Protein AF-A0A6V7PLI8-F1 (afdb_monomer_lite)

Secondary structure (DSSP, 8-state):
--EEEEEEE-SS-TTSEEEEEEETT--EEEESSHHHHHHHHHHHHHHHHHHS-------------HHHHTTTT-HHHHHHHHHSTTGGG-HHHHHHT-PPPTTEEEEE--TT-TTS-TTT-----BTTB-EEE-TTT--EEEHHHHT--S---S-----TTTSTT-----TT-TTEEEEEP-

Structure (mmCIF, N/CA/C/O backbone):
data_AF-A0A6V7PLI8-F1
#
_entry.id   AF-A0A6V7PLI8-F1
#
loop_
_atom_site.group_PDB
_atom_site.id
_atom_site.type_symbol
_atom_site.label_atom_id
_atom_site.label_alt_id
_atom_site.label_comp_id
_atom_site.label_asym_id
_atom_site.label_entity_id
_atom_site.label_seq_id
_atom_site.pdbx_PDB_ins_code
_atom_site.Cartn_x
_atom_site.Cartn_y
_atom_site.Cartn_z
_atom_site.occupancy
_atom_site.B_iso_or_equiv
_atom_site.auth_seq_id
_atom_site.auth_comp_id
_atom_site.auth_asym_id
_atom_site.auth_atom_id
_atom_site.pdbx_PDB_model_num
ATOM 1 N N . MET A 1 1 ? 0.639 1.686 27.005 1.00 71.25 1 MET A N 1
ATOM 2 C CA . MET A 1 1 ? -0.624 1.633 26.244 1.00 71.25 1 MET A CA 1
ATOM 3 C C . MET A 1 1 ? -0.402 0.813 24.993 1.00 71.25 1 MET A C 1
ATOM 5 O O . MET A 1 1 ? 0.284 1.270 24.081 1.00 71.25 1 MET A O 1
ATOM 9 N N . SER A 1 2 ? -0.932 -0.406 24.980 1.00 86.06 2 SER A N 1
ATOM 10 C CA . SER A 1 2 ? -0.985 -1.239 23.779 1.00 86.06 2 SER A CA 1
ATOM 11 C C . SER A 1 2 ? -2.376 -1.157 23.141 1.00 86.06 2 SER A C 1
ATOM 13 O O . SER A 1 2 ? -3.373 -0.952 23.831 1.00 86.06 2 SER A O 1
ATOM 15 N N . TYR A 1 3 ? -2.440 -1.274 21.814 1.00 91.94 3 TYR A N 1
ATOM 16 C CA . TYR A 1 3 ? -3.696 -1.290 21.064 1.00 91.94 3 TYR A CA 1
ATOM 17 C C . TYR A 1 3 ? -3.706 -2.504 20.147 1.00 91.94 3 TYR A C 1
ATOM 19 O O . TYR A 1 3 ? -2.788 -2.685 19.345 1.00 91.94 3 TYR A O 1
ATOM 27 N N . LYS A 1 4 ? -4.759 -3.315 20.231 1.00 95.19 4 LYS A N 1
ATOM 28 C CA . LYS A 1 4 ? -4.995 -4.404 19.282 1.00 95.19 4 LYS A CA 1
ATOM 29 C C . LYS A 1 4 ? -5.865 -3.878 18.146 1.00 95.19 4 LYS A C 1
ATOM 31 O O . LYS A 1 4 ? -6.980 -3.428 18.393 1.00 95.19 4 LYS A O 1
ATOM 36 N N . MET A 1 5 ? -5.364 -3.931 16.916 1.00 95.56 5 MET A N 1
ATOM 37 C CA . MET A 1 5 ? -6.083 -3.451 15.732 1.00 95.56 5 MET A CA 1
ATOM 38 C C . MET A 1 5 ? -6.491 -4.623 14.844 1.00 95.56 5 MET A C 1
ATOM 40 O O . MET A 1 5 ? -5.670 -5.476 14.517 1.00 95.56 5 MET A O 1
ATOM 44 N N . GLU A 1 6 ? -7.766 -4.675 14.466 1.00 96.69 6 GLU A N 1
ATOM 45 C CA . GLU A 1 6 ? -8.355 -5.809 13.754 1.00 96.69 6 GLU A CA 1
ATOM 46 C C . GLU A 1 6 ? -9.198 -5.341 12.564 1.00 96.69 6 GLU A C 1
ATOM 48 O O . GLU A 1 6 ? -9.920 -4.343 12.636 1.00 96.69 6 GLU A O 1
ATOM 53 N N . VAL A 1 7 ? -9.133 -6.101 11.468 1.00 96.50 7 VAL A N 1
ATOM 54 C CA . VAL A 1 7 ? -10.019 -5.955 10.308 1.00 96.50 7 VAL A CA 1
ATOM 55 C C . VAL A 1 7 ? -10.956 -7.156 10.284 1.00 96.50 7 VAL A C 1
ATOM 57 O O . VAL A 1 7 ? -10.531 -8.295 10.101 1.00 96.50 7 VAL A O 1
ATOM 60 N N . LEU A 1 8 ? -12.242 -6.902 10.490 1.00 96.06 8 LEU A N 1
ATOM 61 C CA . LEU A 1 8 ? -13.276 -7.913 10.670 1.00 96.06 8 LEU A CA 1
ATOM 62 C C . LEU A 1 8 ? -14.291 -7.852 9.524 1.00 96.06 8 LEU A C 1
ATOM 64 O O . LEU A 1 8 ? -14.496 -6.812 8.890 1.00 96.06 8 LEU A O 1
ATOM 68 N N . ARG A 1 9 ? -14.987 -8.965 9.265 1.00 95.06 9 ARG A N 1
ATOM 69 C CA . ARG A 1 9 ? -16.161 -8.940 8.379 1.00 95.06 9 ARG A CA 1
ATOM 70 C C . ARG A 1 9 ? -17.273 -8.159 9.069 1.00 95.06 9 ARG A C 1
ATOM 72 O O . ARG A 1 9 ? -17.632 -8.472 10.201 1.00 95.06 9 ARG A O 1
ATOM 79 N N . ASN A 1 10 ? -17.841 -7.171 8.384 1.00 91.94 10 ASN A N 1
ATOM 80 C CA . ASN A 1 10 ? -18.941 -6.406 8.948 1.00 91.94 10 ASN A CA 1
ATOM 81 C C . ASN A 1 10 ? -20.228 -7.257 8.947 1.00 91.94 10 ASN A C 1
ATOM 83 O O . ASN A 1 10 ? -20.666 -7.689 7.874 1.00 91.94 10 ASN A O 1
ATOM 87 N N . PRO A 1 11 ? -20.863 -7.486 10.112 1.00 89.00 11 PRO A N 1
ATOM 88 C CA . PRO A 1 11 ? -22.055 -8.328 10.198 1.00 89.00 11 PRO A CA 1
ATOM 89 C C . PRO A 1 11 ? -23.276 -7.693 9.519 1.00 89.00 11 PRO A C 1
ATOM 91 O O . PRO A 1 11 ? -24.161 -8.407 9.056 1.00 89.00 11 PRO A O 1
ATOM 94 N N . LYS A 1 12 ? -23.317 -6.356 9.433 1.00 89.00 12 LYS A N 1
ATOM 95 C CA . LYS A 1 12 ? -24.428 -5.589 8.850 1.00 89.00 12 LYS A CA 1
ATOM 96 C C . LYS A 1 12 ? -24.209 -5.304 7.364 1.00 89.00 12 LYS A C 1
ATOM 98 O O . LYS A 1 12 ? -25.139 -5.385 6.572 1.00 89.00 12 LYS A O 1
ATOM 103 N N . LEU A 1 13 ? -22.975 -4.981 6.979 1.00 88.06 13 LEU A N 1
ATOM 104 C CA . LEU A 1 13 ? -22.609 -4.581 5.619 1.00 88.06 13 LEU A CA 1
ATOM 105 C C . LEU A 1 13 ? -21.581 -5.550 5.038 1.00 88.06 13 LEU A C 1
ATOM 107 O O . LEU A 1 13 ? -20.409 -5.211 4.940 1.00 88.06 13 LEU A O 1
ATOM 111 N N . LYS A 1 14 ? -22.010 -6.746 4.617 1.00 84.75 14 LYS A N 1
ATOM 112 C CA . LYS A 1 14 ? -21.106 -7.827 4.162 1.00 84.75 14 LYS A CA 1
ATOM 113 C C . LYS A 1 14 ? -20.097 -7.417 3.074 1.00 84.75 14 LYS A C 1
ATOM 115 O O . LYS A 1 14 ? -19.040 -8.027 2.976 1.00 84.75 14 LYS A O 1
ATOM 120 N N . ALA A 1 15 ? -20.417 -6.397 2.275 1.00 86.25 15 ALA A N 1
ATOM 121 C CA . ALA A 1 15 ? -19.552 -5.862 1.221 1.00 86.25 15 ALA A CA 1
ATOM 122 C C . ALA A 1 15 ? -18.455 -4.897 1.720 1.00 86.25 15 ALA A C 1
ATOM 124 O O . ALA A 1 15 ? -17.639 -4.441 0.924 1.00 86.25 15 ALA A O 1
ATOM 125 N N . ARG A 1 16 ? -18.440 -4.534 3.009 1.00 88.94 16 ARG A N 1
ATOM 126 C CA . ARG A 1 16 ? -17.463 -3.606 3.594 1.00 88.94 16 ARG A CA 1
ATOM 127 C C . ARG A 1 16 ? -16.822 -4.228 4.837 1.00 88.94 16 ARG A C 1
ATOM 129 O O . ARG A 1 16 ? -17.510 -4.907 5.596 1.00 88.94 16 ARG A O 1
ATOM 136 N N . PRO A 1 17 ? -15.524 -4.002 5.081 1.00 94.38 17 PRO A N 1
ATOM 137 C CA . PRO A 1 17 ? -14.907 -4.411 6.335 1.00 94.38 17 PRO A CA 1
ATOM 138 C C . PRO A 1 17 ? -15.417 -3.559 7.507 1.00 94.38 17 PRO A C 1
ATOM 140 O O . PRO A 1 17 ? -15.975 -2.473 7.329 1.00 94.38 17 PRO A O 1
ATOM 143 N N . MET A 1 18 ? -15.212 -4.070 8.715 1.00 96.19 18 MET A N 1
ATOM 144 C CA . MET A 1 18 ? -15.321 -3.334 9.968 1.00 96.19 18 MET A CA 1
ATOM 145 C C . MET A 1 18 ? -13.935 -3.284 10.600 1.00 96.19 18 MET A C 1
ATOM 147 O O . MET A 1 18 ? -13.272 -4.311 10.714 1.00 96.19 18 MET A O 1
ATOM 151 N N . PHE A 1 19 ? -13.500 -2.099 10.996 1.00 96.38 19 PHE A N 1
ATOM 152 C CA . PHE A 1 19 ? -12.241 -1.904 11.701 1.00 96.38 19 PHE A CA 1
ATOM 153 C C . PHE A 1 19 ? -12.534 -1.824 13.190 1.00 96.38 19 PHE A C 1
ATOM 155 O O . PHE A 1 19 ? -13.501 -1.171 13.577 1.00 96.38 19 PHE A O 1
ATOM 162 N N . ARG A 1 20 ? -11.717 -2.492 14.000 1.00 96.88 20 ARG A N 1
ATOM 163 C CA . ARG A 1 20 ? -11.839 -2.501 15.457 1.00 96.88 20 ARG A CA 1
ATOM 164 C C . ARG A 1 20 ? -10.499 -2.185 16.092 1.00 96.88 20 ARG A C 1
ATOM 166 O O . ARG A 1 20 ? -9.482 -2.752 15.699 1.00 96.88 20 ARG A O 1
ATOM 173 N N . VAL A 1 21 ? -10.517 -1.315 17.091 1.00 96.25 21 VAL A N 1
ATOM 174 C CA . VAL A 1 21 ? -9.396 -1.111 18.009 1.00 96.25 21 VAL A CA 1
ATOM 175 C C . VAL A 1 21 ? -9.842 -1.560 19.389 1.00 96.25 21 VAL A C 1
ATOM 177 O O . VAL A 1 21 ? -10.876 -1.104 19.868 1.00 96.25 21 VAL A O 1
ATOM 180 N N . THR A 1 22 ? -9.076 -2.452 20.009 1.00 95.81 22 THR A N 1
ATOM 181 C CA . THR A 1 22 ? -9.287 -2.876 21.395 1.00 95.81 22 THR A CA 1
ATOM 182 C C . THR A 1 22 ? -8.176 -2.296 22.260 1.00 95.81 22 THR A C 1
ATOM 184 O O . THR A 1 22 ? -6.994 -2.467 21.938 1.00 95.81 22 THR A O 1
ATOM 187 N N . THR A 1 23 ? -8.550 -1.576 23.316 1.00 92.38 23 THR A N 1
ATOM 188 C CA . THR A 1 23 ? -7.611 -1.051 24.313 1.00 92.38 23 THR A CA 1
ATOM 189 C C . THR A 1 23 ? -7.186 -2.152 25.283 1.00 92.38 23 THR A C 1
ATOM 191 O O . THR A 1 23 ? -7.772 -3.234 25.324 1.00 92.38 23 THR A O 1
ATOM 194 N N . GLU A 1 24 ? -6.155 -1.879 26.075 1.00 89.88 24 GLU A N 1
ATOM 195 C CA . GLU A 1 24 ? -5.670 -2.789 27.119 1.00 89.88 24 GLU A CA 1
ATOM 196 C C . GLU A 1 24 ? -6.746 -3.102 28.174 1.00 89.88 24 GLU A C 1
ATOM 198 O O . GLU A 1 24 ? -6.847 -4.237 28.633 1.00 89.88 24 GLU A O 1
ATOM 203 N N . ASP A 1 25 ? -7.631 -2.139 28.449 1.00 89.50 25 ASP A N 1
ATOM 204 C CA . ASP A 1 25 ? -8.773 -2.281 29.365 1.00 89.50 25 ASP A CA 1
ATOM 205 C C . ASP A 1 25 ? -9.943 -3.085 28.761 1.00 89.50 25 ASP A C 1
ATOM 207 O O . ASP A 1 25 ? -10.990 -3.258 29.386 1.00 89.50 25 ASP A O 1
ATOM 211 N N . GLY A 1 26 ? -9.791 -3.569 27.524 1.00 90.81 26 GLY A N 1
ATOM 212 C CA . GLY A 1 26 ? -10.796 -4.357 26.812 1.00 90.81 26 GLY A CA 1
ATOM 213 C C . GLY A 1 26 ? -11.886 -3.532 26.125 1.00 90.81 26 GLY A C 1
ATOM 214 O O . GLY A 1 26 ? -12.803 -4.112 25.538 1.00 90.81 26 GLY A O 1
ATOM 215 N N . GLU A 1 27 ? -11.800 -2.200 26.149 1.00 93.62 27 GLU A N 1
ATOM 216 C CA . GLU A 1 27 ? -12.745 -1.341 25.438 1.00 93.62 27 GLU A CA 1
ATOM 217 C C . GLU A 1 27 ? -12.574 -1.494 23.924 1.00 93.62 27 GLU A C 1
ATOM 219 O O . GLU A 1 27 ? -11.454 -1.498 23.410 1.00 93.62 27 GLU A O 1
ATOM 224 N N . GLN A 1 28 ? -13.689 -1.605 23.200 1.00 95.69 28 GLN A N 1
ATOM 225 C CA . GLN A 1 28 ? -13.703 -1.809 21.753 1.00 95.69 28 GLN A CA 1
ATOM 226 C C . GLN A 1 28 ? -14.282 -0.599 21.029 1.00 95.69 28 GLN A C 1
ATOM 228 O O . GLN A 1 28 ? -15.391 -0.154 21.321 1.00 95.69 28 GLN A O 1
ATOM 233 N N . ILE A 1 29 ? -13.546 -0.113 20.033 1.00 94.75 29 ILE A N 1
ATOM 234 C CA . ILE A 1 29 ? -13.938 1.011 19.185 1.00 94.75 29 ILE A CA 1
ATOM 235 C C . ILE A 1 29 ? -14.025 0.530 17.743 1.00 94.75 29 ILE A C 1
ATOM 237 O O . ILE A 1 29 ? -13.014 0.185 17.123 1.00 94.75 29 ILE A O 1
ATOM 241 N N . ASP A 1 30 ? -15.240 0.564 17.202 1.00 95.38 30 ASP A N 1
ATOM 242 C CA . ASP A 1 30 ? -15.543 0.111 15.849 1.00 95.38 30 ASP A CA 1
ATOM 243 C C . ASP A 1 30 ? -15.692 1.277 14.869 1.00 95.38 30 ASP A C 1
ATOM 245 O O . ASP A 1 30 ? -16.211 2.345 15.192 1.00 95.38 30 ASP A O 1
ATOM 249 N N . GLY A 1 31 ? -15.280 1.051 13.624 1.00 92.44 31 GLY A N 1
ATOM 250 C CA . GLY A 1 31 ? -15.342 2.046 12.563 1.00 92.44 31 GLY A CA 1
ATOM 251 C C . GLY A 1 31 ? -15.470 1.427 11.178 1.00 92.44 31 GLY A C 1
ATOM 252 O O . GLY A 1 31 ? -15.125 0.271 10.930 1.00 92.44 31 GLY A O 1
ATOM 253 N N . SER A 1 32 ? -15.976 2.222 10.235 1.00 90.88 32 SER A N 1
ATOM 254 C CA . SER A 1 32 ? -16.079 1.830 8.822 1.00 90.88 32 SER A CA 1
ATOM 255 C C . SER A 1 32 ? -14.774 2.038 8.043 1.00 90.88 32 SER A C 1
ATOM 257 O O . SER A 1 32 ? -14.647 1.546 6.922 1.00 90.88 32 SER A O 1
ATOM 259 N N . THR A 1 33 ? -13.809 2.754 8.629 1.00 88.19 33 THR A N 1
ATOM 260 C CA . THR A 1 33 ? -12.456 2.971 8.099 1.00 88.19 33 THR A CA 1
ATOM 261 C C . THR A 1 33 ? -11.437 2.962 9.248 1.00 88.19 33 THR A C 1
ATOM 263 O O . THR A 1 33 ? -11.821 3.295 10.375 1.00 88.19 33 THR A O 1
ATOM 266 N N . PRO A 1 34 ? -10.145 2.675 8.988 1.00 89.31 34 PRO A N 1
ATOM 267 C CA . PRO A 1 34 ? -9.089 2.764 10.003 1.00 89.31 34 PRO A CA 1
ATOM 268 C C . PRO A 1 34 ? -9.028 4.145 10.669 1.00 89.31 34 PRO A C 1
ATOM 270 O O . PRO A 1 34 ? -8.872 4.270 11.882 1.00 89.31 34 PRO A O 1
ATOM 273 N N . SER A 1 35 ? -9.190 5.201 9.865 1.00 85.69 35 SER A N 1
ATOM 274 C CA . SER A 1 35 ? -9.123 6.590 10.323 1.00 85.69 35 SER A CA 1
ATOM 275 C C . SER A 1 35 ? -10.272 6.958 11.256 1.00 85.69 35 SER A C 1
ATOM 277 O O . SER A 1 35 ? -10.075 7.776 12.147 1.00 85.69 35 SER A O 1
ATOM 279 N N . THR A 1 36 ? -11.452 6.351 11.095 1.00 88.12 36 THR A N 1
ATOM 280 C CA . THR A 1 36 ? -12.577 6.562 12.017 1.00 88.12 36 THR A CA 1
ATOM 281 C C . THR A 1 36 ? -12.231 6.063 13.419 1.00 88.12 36 THR A C 1
ATOM 283 O O . THR A 1 36 ? -12.392 6.817 14.372 1.00 88.12 36 THR A O 1
ATOM 286 N N . CYS A 1 37 ? -11.690 4.844 13.541 1.00 89.75 37 CYS A N 1
ATOM 287 C CA . CYS A 1 37 ? -11.258 4.299 14.831 1.00 89.75 37 CYS A CA 1
ATOM 288 C C . CYS A 1 37 ? -10.106 5.112 15.429 1.00 89.75 37 CYS A C 1
ATOM 290 O O . CYS A 1 37 ? -10.127 5.467 16.604 1.00 89.75 37 CYS A O 1
ATOM 292 N N . TRP A 1 38 ? -9.095 5.429 14.614 1.00 85.88 38 TRP A N 1
ATOM 293 C CA . TRP A 1 38 ? -7.909 6.128 15.104 1.00 85.88 38 TRP A CA 1
ATOM 294 C C . TRP A 1 38 ? -8.203 7.563 15.543 1.00 85.88 38 TRP A C 1
ATOM 296 O O . TRP A 1 38 ? -7.598 8.040 16.497 1.00 85.88 38 TRP A O 1
ATOM 306 N N . LYS A 1 39 ? -9.156 8.246 14.897 1.00 83.69 39 LYS A N 1
ATOM 307 C CA . LYS A 1 39 ? -9.569 9.596 15.296 1.00 83.69 39 LYS A CA 1
ATOM 308 C C . LYS A 1 39 ? -10.115 9.625 16.726 1.00 83.69 39 LYS A C 1
ATOM 310 O O . LYS A 1 39 ? -9.776 10.540 17.466 1.00 83.69 39 LYS A O 1
ATOM 315 N N . GLU A 1 40 ? -10.910 8.629 17.110 1.00 88.56 40 GLU A N 1
ATOM 316 C CA . GLU A 1 40 ? -11.441 8.494 18.472 1.00 88.56 40 GLU A CA 1
ATOM 317 C C . GLU A 1 40 ? -10.313 8.282 19.493 1.00 88.56 40 GLU A C 1
ATOM 319 O O . GLU A 1 40 ? -10.194 9.032 20.460 1.00 88.56 40 GLU A O 1
ATOM 324 N N . ILE A 1 41 ? -9.413 7.327 19.227 1.00 87.12 41 ILE A N 1
ATOM 325 C CA . ILE A 1 41 ? -8.240 7.072 20.079 1.00 87.12 41 ILE A CA 1
ATOM 326 C C . ILE A 1 41 ? -7.366 8.322 20.214 1.00 87.12 41 ILE A C 1
ATOM 328 O O . ILE A 1 41 ? -6.958 8.689 21.315 1.00 87.12 41 ILE A O 1
ATOM 332 N N . TYR A 1 42 ? -7.089 8.998 19.101 1.00 82.50 42 TYR A N 1
ATOM 333 C CA . TYR A 1 42 ? -6.251 10.189 19.089 1.00 82.50 42 TYR A CA 1
ATOM 334 C C . TYR A 1 42 ? -6.858 11.326 19.923 1.00 82.50 42 TYR A C 1
ATOM 336 O O . TYR A 1 42 ? -6.127 11.982 20.665 1.00 82.50 42 TYR A O 1
ATOM 344 N N . SER A 1 43 ? -8.180 11.531 19.860 1.00 84.50 43 SER A N 1
ATOM 345 C CA . SER A 1 43 ? -8.877 12.508 20.710 1.00 84.50 43 SER A CA 1
ATOM 346 C C . SER A 1 43 ? -8.685 12.200 22.196 1.00 84.50 43 SER A C 1
ATOM 348 O O . SER A 1 43 ? -8.298 13.088 22.950 1.00 84.50 43 SER A O 1
ATOM 350 N N . ARG A 1 44 ? -8.829 10.934 22.604 1.00 86.19 44 ARG A N 1
ATOM 351 C CA . ARG A 1 44 ? -8.644 10.509 24.003 1.00 86.19 44 ARG A CA 1
ATOM 352 C C . ARG A 1 44 ? -7.208 10.690 24.491 1.00 86.19 44 ARG A C 1
ATOM 354 O O . ARG A 1 44 ? -6.981 11.170 25.602 1.00 86.19 44 ARG A O 1
ATOM 361 N N . ILE A 1 45 ? -6.226 10.353 23.650 1.00 81.69 45 ILE A N 1
ATOM 362 C CA . ILE A 1 45 ? -4.804 10.590 23.945 1.00 81.69 45 ILE A CA 1
ATOM 363 C C . ILE A 1 45 ? -4.561 12.090 24.139 1.00 81.69 45 ILE A C 1
ATOM 365 O O . ILE A 1 45 ? -3.881 12.485 25.086 1.00 81.69 45 ILE A O 1
ATOM 369 N N . LYS A 1 46 ? -5.126 12.929 23.262 1.00 79.75 46 LYS A N 1
ATOM 370 C CA . LYS A 1 46 ? -4.987 14.385 23.336 1.00 79.75 46 LYS A CA 1
ATOM 371 C C . LYS A 1 46 ? -5.610 14.952 24.615 1.00 79.75 46 LYS A C 1
ATOM 373 O O . LYS A 1 46 ? -4.954 15.733 25.294 1.00 79.75 46 LYS A O 1
ATOM 378 N N . GLU A 1 47 ? -6.824 14.538 24.966 1.00 80.75 47 GLU A N 1
ATOM 379 C CA . GLU A 1 47 ? -7.508 14.950 26.202 1.00 80.75 47 GLU A CA 1
ATOM 380 C C . GLU A 1 47 ? -6.720 14.537 27.454 1.00 80.75 47 GLU A C 1
ATOM 382 O O . GLU A 1 47 ? -6.524 15.343 28.361 1.00 80.75 47 GLU A O 1
ATOM 387 N N . THR A 1 48 ? -6.166 13.321 27.464 1.00 73.75 48 THR A N 1
ATOM 388 C CA . THR A 1 48 ? -5.333 12.826 28.573 1.00 73.75 48 THR A CA 1
ATOM 389 C C . THR A 1 48 ? -4.028 13.618 28.707 1.00 73.75 48 THR A C 1
ATOM 391 O O . THR A 1 48 ? -3.622 13.956 29.819 1.00 73.75 48 THR A O 1
ATOM 394 N N . LYS A 1 49 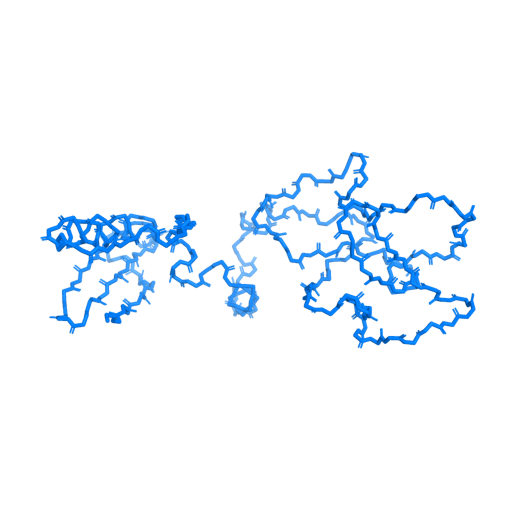? -3.381 13.962 27.581 1.00 68.75 49 LYS A N 1
ATOM 395 C CA . LYS A 1 49 ? -2.177 14.811 27.560 1.00 68.75 49 LYS A CA 1
ATOM 396 C C . LYS A 1 49 ? -2.471 16.240 28.044 1.00 68.75 49 LYS A C 1
ATOM 398 O O . LYS A 1 49 ? -1.653 16.798 28.760 1.00 68.75 49 LYS A O 1
ATOM 403 N N . CYS A 1 50 ? -3.619 16.830 27.700 1.00 60.97 50 CYS A N 1
ATOM 404 C CA . CYS A 1 50 ? -3.989 18.180 28.154 1.00 60.97 50 CYS A CA 1
ATOM 405 C C . CYS A 1 50 ? -4.297 18.261 29.659 1.00 60.97 50 CYS A C 1
ATOM 407 O O . CYS A 1 50 ? -4.069 19.306 30.263 1.00 60.97 50 CYS A O 1
ATOM 409 N N . ASN A 1 51 ? -4.788 17.176 30.264 1.00 58.44 51 ASN A N 1
ATOM 410 C CA . ASN A 1 51 ? -5.091 17.128 31.698 1.00 58.44 51 ASN A CA 1
ATOM 411 C C . ASN A 1 51 ? -3.842 16.920 32.573 1.00 58.44 51 ASN A C 1
ATOM 413 O O . ASN A 1 51 ? -3.829 17.325 33.733 1.00 58.44 51 ASN A O 1
ATOM 417 N N . ASN A 1 52 ? -2.780 16.327 32.020 1.00 60.03 52 ASN A N 1
ATOM 418 C CA . ASN A 1 52 ? -1.478 16.213 32.673 1.00 60.03 52 ASN A CA 1
ATOM 419 C C . ASN A 1 52 ? -0.612 17.422 32.298 1.00 60.03 52 ASN A C 1
ATOM 421 O O . ASN A 1 52 ? 0.136 17.400 31.323 1.00 60.03 52 ASN A O 1
ATOM 425 N N . VAL A 1 53 ? -0.729 18.497 33.079 1.00 53.25 53 VAL A N 1
ATOM 426 C CA . VAL A 1 53 ? 0.079 19.719 32.947 1.00 53.25 53 VAL A CA 1
ATOM 427 C C . VAL A 1 53 ? 1.532 19.417 33.332 1.00 53.25 53 VAL A C 1
ATOM 429 O O . VAL A 1 53 ? 1.928 19.693 34.450 1.00 53.25 53 VAL A O 1
ATOM 432 N N . HIS A 1 54 ? 2.290 18.769 32.447 1.00 51.09 54 HIS A N 1
ATOM 433 C CA . HIS A 1 54 ? 3.757 18.754 32.357 1.00 51.09 54 HIS A CA 1
ATOM 434 C C . HIS A 1 54 ? 4.149 17.782 31.234 1.00 51.09 54 HIS A C 1
ATOM 436 O O . HIS A 1 54 ? 4.418 16.607 31.470 1.00 51.09 54 HIS A O 1
ATOM 442 N N . ALA A 1 55 ? 4.171 18.255 29.992 1.00 42.72 55 ALA A N 1
ATOM 443 C CA . ALA A 1 55 ? 4.925 17.586 28.939 1.00 42.72 55 ALA A CA 1
ATOM 444 C C . ALA A 1 55 ? 5.368 18.636 27.927 1.00 42.72 55 ALA A C 1
ATOM 446 O O . ALA A 1 55 ? 4.563 19.220 27.200 1.00 42.72 55 ALA A O 1
ATOM 447 N N . GLU A 1 56 ? 6.664 18.912 27.977 1.00 39.19 56 GLU A N 1
ATOM 448 C CA . GLU A 1 56 ? 7.378 19.787 27.071 1.00 39.19 56 GLU A CA 1
ATOM 449 C C . GLU A 1 56 ? 7.195 19.335 25.618 1.00 39.19 56 GLU A C 1
ATOM 451 O O . GLU A 1 56 ? 6.959 18.166 25.307 1.00 39.19 56 GLU A O 1
ATOM 456 N N . VAL A 1 57 ? 7.251 20.324 24.733 1.00 43.81 57 VAL A N 1
ATOM 457 C CA . VAL A 1 57 ? 7.034 20.220 23.292 1.00 43.81 57 VAL A CA 1
ATOM 458 C C . VAL A 1 57 ? 8.195 19.448 22.658 1.00 43.81 57 VAL A C 1
ATOM 460 O O . VAL A 1 57 ? 9.104 20.037 22.080 1.00 43.81 57 VAL A O 1
ATOM 463 N N . GLU A 1 58 ? 8.175 18.121 22.746 1.00 34.50 58 GLU A N 1
ATOM 464 C CA . GLU A 1 58 ? 9.059 17.270 21.951 1.00 34.50 58 GLU A CA 1
ATOM 465 C C . GLU A 1 58 ? 8.382 16.887 20.635 1.00 34.50 58 GLU A C 1
ATOM 467 O O . GLU A 1 58 ? 7.533 16.002 20.563 1.00 34.50 58 GLU A O 1
ATOM 472 N N . GLY A 1 59 ? 8.808 17.577 19.576 1.00 35.31 59 GLY A N 1
ATOM 473 C CA . GLY A 1 59 ? 8.628 17.15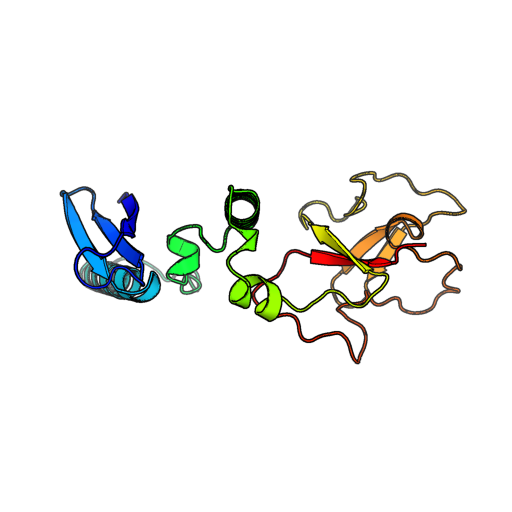8 18.192 1.00 35.31 59 GLY A CA 1
ATOM 474 C C . GLY A 1 59 ? 7.226 17.379 17.629 1.00 35.31 59 GLY A C 1
ATOM 475 O O . GLY A 1 59 ? 6.201 17.103 18.242 1.00 35.31 59 GLY A O 1
ATOM 476 N N . ARG A 1 60 ? 7.158 17.844 16.380 1.00 38.34 60 ARG A N 1
ATOM 477 C CA . ARG A 1 60 ? 5.937 17.724 15.578 1.00 38.34 60 ARG A CA 1
ATOM 478 C C . ARG A 1 60 ? 5.683 16.227 15.365 1.00 38.34 60 ARG A C 1
ATOM 480 O O . ARG A 1 60 ? 6.167 15.675 14.383 1.00 38.34 60 ARG A O 1
ATOM 487 N N . GLU A 1 61 ? 4.990 15.556 16.289 1.00 44.50 61 GLU A N 1
ATOM 488 C CA . GLU A 1 61 ? 4.501 14.191 16.075 1.00 44.50 61 GLU A CA 1
ATOM 489 C C . GLU A 1 61 ? 3.619 14.237 14.824 1.00 44.50 61 GLU A C 1
ATOM 491 O O . GLU A 1 61 ? 2.489 14.728 14.855 1.00 44.50 61 GLU A O 1
ATOM 496 N N . VAL A 1 62 ? 4.174 13.800 13.690 1.00 47.59 62 VAL A N 1
ATOM 497 C CA . VAL A 1 62 ? 3.451 13.709 12.423 1.00 47.59 62 VAL A CA 1
ATOM 498 C C . VAL A 1 62 ? 2.172 12.931 12.703 1.00 47.59 62 VAL A C 1
ATOM 500 O O . VAL A 1 62 ? 2.230 11.811 13.214 1.00 47.59 62 VAL A O 1
ATOM 503 N N . GLN A 1 63 ? 1.019 13.541 12.422 1.00 57.91 63 GLN A N 1
ATOM 504 C CA . GLN A 1 63 ? -0.281 12.929 12.661 1.00 57.91 63 GLN A CA 1
ATOM 505 C C . GLN A 1 63 ? -0.371 11.634 11.847 1.00 57.91 63 GLN A C 1
ATOM 507 O O . GLN A 1 63 ? -0.615 11.649 10.642 1.00 57.91 63 GLN A O 1
ATOM 512 N N . LYS A 1 64 ? -0.132 10.499 12.508 1.00 68.50 64 LYS A N 1
ATOM 513 C CA . LYS A 1 64 ? -0.172 9.179 11.879 1.00 68.50 64 LYS A CA 1
ATOM 514 C C . LYS A 1 64 ? -1.597 8.901 11.407 1.00 68.50 64 LYS A C 1
ATOM 516 O O . LYS A 1 64 ? -2.551 9.063 12.170 1.00 68.50 64 LYS A O 1
ATOM 521 N N . SER A 1 65 ? -1.743 8.509 10.143 1.00 79.69 65 SER A N 1
ATOM 522 C CA . SER A 1 65 ? -3.042 8.161 9.566 1.00 79.69 65 SER A CA 1
ATOM 523 C C . SER A 1 65 ? -3.580 6.865 10.178 1.00 79.69 65 SER A C 1
ATOM 525 O O . SER A 1 65 ? -2.820 6.043 10.692 1.00 79.69 65 SER A O 1
ATOM 527 N N . GLY A 1 66 ? -4.894 6.635 10.095 1.00 80.81 66 GLY A N 1
ATOM 528 C CA . GLY A 1 66 ? -5.470 5.373 10.565 1.00 80.81 66 GLY A CA 1
ATOM 529 C C . GLY A 1 66 ? -4.869 4.160 9.851 1.00 80.81 66 GLY A C 1
ATOM 530 O O . GLY A 1 66 ? -4.539 3.173 10.496 1.00 80.81 66 GLY A O 1
ATOM 531 N N . SER A 1 67 ? -4.655 4.244 8.534 1.00 85.31 67 SER A N 1
ATOM 532 C CA . SER A 1 67 ? -4.023 3.167 7.758 1.00 85.31 67 SER A CA 1
ATOM 533 C C . SER A 1 67 ? -2.601 2.866 8.235 1.00 85.31 67 SER A C 1
ATOM 535 O O . SER A 1 67 ? -2.246 1.697 8.368 1.00 85.31 67 SER A O 1
ATOM 537 N N . TYR A 1 68 ? -1.821 3.904 8.562 1.00 85.12 68 TYR A N 1
ATOM 538 C CA . TYR A 1 68 ? -0.490 3.745 9.147 1.00 85.12 68 TYR A CA 1
ATOM 539 C C . TYR A 1 68 ? -0.560 3.005 10.484 1.00 85.12 68 TYR A C 1
ATOM 541 O O . TYR A 1 68 ? 0.191 2.062 10.714 1.00 85.12 68 TYR A O 1
ATOM 549 N N . MET A 1 69 ? -1.491 3.401 11.352 1.00 86.06 69 MET A N 1
ATOM 550 C CA . MET A 1 69 ? -1.630 2.810 12.685 1.00 86.06 69 MET A CA 1
ATOM 551 C C . MET A 1 69 ? -2.088 1.353 12.652 1.00 86.06 69 MET A C 1
ATOM 553 O O . MET A 1 69 ? -1.628 0.556 13.461 1.00 86.06 69 MET A O 1
ATOM 557 N N . PHE A 1 70 ? -2.919 0.990 11.674 1.00 91.56 70 PHE A N 1
ATOM 558 C CA . PHE A 1 70 ? -3.309 -0.396 11.405 1.00 91.56 70 PHE A CA 1
ATOM 559 C C . PHE A 1 70 ? -2.210 -1.208 10.692 1.00 91.56 70 PHE A C 1
ATOM 561 O O . PHE A 1 70 ? -2.424 -2.375 10.374 1.00 91.56 70 PHE A O 1
ATOM 568 N N . GLY A 1 71 ? -1.052 -0.610 10.388 1.00 87.94 71 GLY A N 1
ATOM 569 C CA . GLY A 1 71 ? 0.044 -1.266 9.670 1.00 87.94 71 GLY A CA 1
ATOM 570 C C . GLY A 1 71 ? -0.209 -1.461 8.173 1.00 87.94 71 GLY A C 1
ATOM 571 O O . GLY A 1 71 ? 0.646 -1.997 7.478 1.00 87.94 71 GLY A O 1
ATOM 572 N N . LEU A 1 72 ? -1.337 -0.979 7.645 1.00 86.50 72 LEU A N 1
ATOM 573 C CA . LEU A 1 72 ? -1.719 -1.106 6.233 1.00 86.50 72 LEU A CA 1
ATOM 574 C C . LEU A 1 72 ? -0.938 -0.165 5.308 1.00 86.50 72 LEU A C 1
ATOM 576 O O . LEU A 1 72 ? -1.112 -0.223 4.098 1.00 86.50 72 LEU A O 1
ATOM 580 N N . SER A 1 73 ? -0.117 0.723 5.867 1.00 80.75 73 SER A N 1
ATOM 581 C CA . SER A 1 73 ? 0.859 1.522 5.117 1.00 80.75 73 SER A CA 1
ATOM 582 C C . SER A 1 73 ? 2.283 0.967 5.230 1.00 80.75 73 SER A C 1
ATOM 584 O O . SER A 1 73 ? 3.202 1.555 4.668 1.00 80.75 73 SER A O 1
ATOM 586 N N . ASN A 1 74 ? 2.498 -0.132 5.967 1.00 79.94 74 ASN A N 1
ATOM 587 C CA . ASN A 1 74 ? 3.804 -0.781 6.029 1.00 79.94 74 ASN A CA 1
ATOM 588 C C . ASN A 1 74 ? 4.046 -1.551 4.713 1.00 79.94 74 ASN A C 1
ATOM 590 O O . ASN A 1 74 ? 3.230 -2.411 4.379 1.00 79.94 74 ASN A O 1
ATOM 594 N N . PRO A 1 75 ? 5.158 -1.310 3.993 1.00 75.06 75 PRO A N 1
ATOM 595 C CA . PRO A 1 75 ? 5.430 -1.942 2.698 1.00 75.06 75 PRO A CA 1
ATOM 596 C C . PRO A 1 75 ? 5.424 -3.466 2.741 1.00 75.06 75 PRO A C 1
ATOM 598 O O . PRO A 1 75 ? 4.852 -4.105 1.862 1.00 75.06 75 PRO A O 1
ATOM 601 N N . GLN A 1 76 ? 6.008 -4.046 3.792 1.00 80.62 76 GLN A N 1
ATOM 602 C CA . GLN A 1 76 ? 6.098 -5.494 3.958 1.00 80.62 76 GLN A CA 1
ATOM 603 C C . GLN A 1 76 ? 4.705 -6.089 4.175 1.00 80.62 76 GLN A C 1
ATOM 605 O O . GLN A 1 76 ? 4.351 -7.088 3.560 1.00 80.62 76 GLN A O 1
ATOM 610 N N . ILE A 1 77 ? 3.874 -5.436 4.994 1.00 83.94 77 ILE A N 1
ATOM 611 C CA . 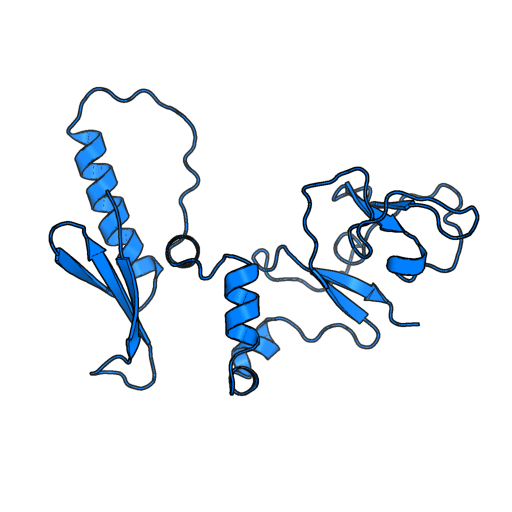ILE A 1 77 ? 2.485 -5.860 5.218 1.00 83.94 77 ILE A CA 1
ATOM 612 C C . ILE A 1 77 ? 1.656 -5.710 3.938 1.00 83.94 77 ILE A C 1
ATOM 614 O O . ILE A 1 77 ? 0.915 -6.624 3.583 1.00 83.94 77 ILE A O 1
ATOM 618 N N . CYS A 1 78 ? 1.803 -4.595 3.217 1.00 82.44 78 CYS A N 1
ATOM 619 C CA . CYS A 1 78 ? 1.153 -4.385 1.924 1.00 82.44 78 CYS A CA 1
ATOM 620 C C . CYS A 1 78 ? 1.491 -5.500 0.935 1.00 82.44 78 CYS A C 1
ATOM 622 O O . CYS A 1 78 ? 0.583 -6.062 0.325 1.00 82.44 78 CYS A O 1
ATOM 624 N N . GLN A 1 79 ? 2.774 -5.838 0.799 1.00 79.75 79 GLN A N 1
ATOM 625 C CA . GLN A 1 79 ? 3.228 -6.900 -0.092 1.00 79.75 79 GLN A CA 1
ATOM 626 C C . GLN A 1 79 ? 2.623 -8.251 0.301 1.00 79.75 79 GLN A C 1
ATOM 628 O O . GLN A 1 79 ? 2.011 -8.911 -0.535 1.00 79.75 79 GLN A O 1
ATOM 633 N N . LEU A 1 80 ? 2.698 -8.616 1.584 1.00 86.56 80 LEU A N 1
ATOM 634 C CA . LEU A 1 80 ? 2.125 -9.867 2.081 1.00 86.56 80 LEU A CA 1
ATOM 635 C C . LEU A 1 80 ? 0.618 -9.960 1.800 1.00 86.56 80 LEU A C 1
ATOM 637 O O . LEU A 1 80 ? 0.132 -11.010 1.392 1.00 86.56 80 LEU A O 1
ATOM 641 N N . ILE A 1 81 ? -0.128 -8.860 1.956 1.00 88.00 81 ILE A N 1
ATOM 642 C CA . ILE A 1 81 ? -1.560 -8.807 1.619 1.00 88.00 81 ILE A CA 1
ATOM 643 C C . ILE A 1 81 ? -1.782 -8.997 0.111 1.00 88.00 81 ILE A C 1
ATOM 645 O O . ILE A 1 81 ? -2.712 -9.698 -0.291 1.00 88.00 81 ILE A O 1
ATOM 649 N N . GLN A 1 82 ? -0.945 -8.386 -0.730 1.00 82.44 82 GLN A N 1
ATOM 650 C CA . GLN A 1 82 ? -1.026 -8.529 -2.186 1.00 82.44 82 GLN A CA 1
ATOM 651 C C . GLN A 1 82 ? -0.669 -9.941 -2.672 1.00 82.44 82 GLN A C 1
ATOM 653 O O . GLN A 1 82 ? -1.125 -10.336 -3.744 1.00 82.44 82 GLN A O 1
ATOM 658 N N . GLU A 1 83 ? 0.093 -10.715 -1.905 1.00 84.19 83 GLU A N 1
ATOM 659 C CA . GLU A 1 83 ? 0.464 -12.100 -2.225 1.00 84.19 83 GLU A CA 1
ATOM 660 C C . GLU A 1 83 ? -0.583 -13.134 -1.768 1.00 84.19 83 GLU A C 1
ATOM 662 O O . GLU A 1 83 ? -0.514 -14.300 -2.163 1.00 84.19 83 GLU A O 1
ATOM 667 N N . LEU A 1 84 ? -1.592 -12.729 -0.986 1.00 88.00 84 LEU A N 1
ATOM 668 C CA . LEU A 1 84 ? -2.651 -13.636 -0.536 1.00 88.00 84 LEU A CA 1
ATOM 669 C C . LEU A 1 84 ? -3.481 -14.201 -1.705 1.00 88.00 84 LEU A C 1
ATOM 671 O O . LEU A 1 84 ? -3.737 -13.503 -2.694 1.00 88.00 84 LEU A O 1
ATOM 675 N N . PRO A 1 85 ? -4.013 -15.433 -1.575 1.00 91.00 85 PRO A N 1
ATOM 676 C CA . PRO A 1 85 ? -4.939 -15.987 -2.553 1.00 91.00 85 PRO A CA 1
ATOM 677 C C . PRO A 1 85 ? -6.117 -15.043 -2.808 1.00 91.00 85 PRO A C 1
ATOM 679 O O . PRO A 1 85 ? -6.721 -14.516 -1.873 1.00 91.00 85 PRO A O 1
ATOM 682 N N . ASN A 1 86 ? -6.480 -14.882 -4.080 1.00 85.88 86 ASN A N 1
ATOM 683 C CA . ASN A 1 86 ? -7.567 -14.014 -4.548 1.00 85.88 86 ASN A CA 1
ATOM 684 C C . ASN A 1 86 ? -7.332 -12.501 -4.402 1.00 85.88 86 ASN A C 1
ATOM 686 O O . ASN A 1 86 ? -8.225 -11.736 -4.765 1.00 85.88 86 ASN A O 1
ATOM 690 N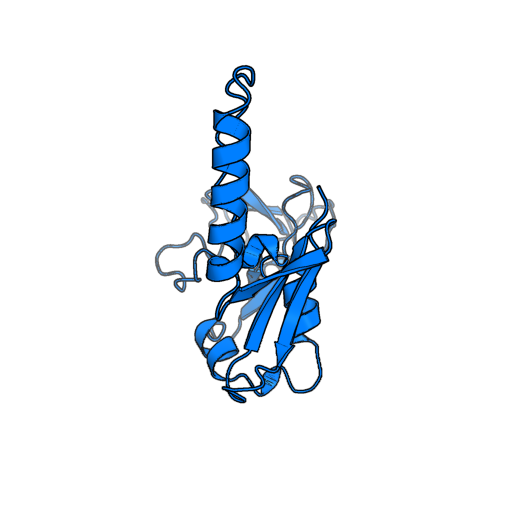 N . SER A 1 87 ? -6.160 -12.038 -3.949 1.00 84.50 87 SER A N 1
ATOM 691 C CA . SER A 1 87 ? -5.838 -10.602 -3.901 1.00 84.50 87 SER A CA 1
ATOM 692 C C . SER A 1 87 ? -6.042 -9.932 -5.266 1.00 84.50 87 SER A C 1
ATOM 694 O O . SER A 1 87 ? -6.659 -8.873 -5.355 1.00 84.50 87 SER A O 1
ATOM 696 N N . ARG A 1 88 ? -5.623 -10.611 -6.345 1.00 80.56 88 ARG A N 1
ATOM 697 C CA . ARG A 1 88 ? -5.753 -10.190 -7.750 1.00 80.56 88 ARG A CA 1
ATOM 698 C C . ARG A 1 88 ? -7.200 -9.971 -8.211 1.00 80.56 88 ARG A C 1
ATOM 700 O O . ARG A 1 88 ? -7.398 -9.309 -9.221 1.00 80.56 88 ARG A O 1
ATOM 707 N N . LEU A 1 89 ? -8.207 -10.468 -7.481 1.00 86.38 89 LEU A N 1
ATOM 708 C CA . LEU A 1 89 ? -9.619 -10.186 -7.778 1.00 86.38 89 LEU A CA 1
ATOM 709 C C . LEU A 1 89 ? -10.023 -8.746 -7.421 1.00 86.38 89 LEU A C 1
ATOM 711 O O . LEU A 1 89 ? -11.054 -8.262 -7.887 1.00 86.38 89 LEU A O 1
ATOM 715 N N . CYS A 1 90 ? -9.231 -8.039 -6.611 1.00 83.31 90 CYS A N 1
ATOM 716 C CA . CYS A 1 90 ? -9.452 -6.636 -6.268 1.00 83.31 90 CYS A CA 1
ATOM 717 C C . CYS A 1 90 ? -9.032 -5.711 -7.424 1.00 83.31 90 CYS A C 1
ATOM 719 O O . CYS A 1 90 ? -8.105 -4.917 -7.273 1.00 83.31 90 CYS A O 1
ATOM 721 N N . THR A 1 91 ? -9.706 -5.792 -8.576 1.00 80.75 91 THR A N 1
ATOM 722 C CA . THR A 1 91 ? -9.295 -5.088 -9.809 1.00 80.75 91 THR A CA 1
ATOM 723 C C . THR A 1 91 ? -9.120 -3.586 -9.591 1.00 80.75 91 THR A C 1
ATOM 725 O O . THR A 1 91 ? -8.063 -3.050 -9.895 1.00 80.75 91 THR A O 1
ATOM 728 N N . LYS A 1 92 ? -10.068 -2.935 -8.902 1.00 78.50 92 LYS A N 1
ATOM 729 C CA . LYS A 1 92 ? -10.005 -1.501 -8.564 1.00 78.50 92 LYS A CA 1
ATOM 730 C C . LYS A 1 92 ? -8.735 -1.097 -7.812 1.00 78.50 92 LYS A C 1
ATOM 732 O O . LYS A 1 92 ? -8.269 0.023 -7.973 1.00 78.50 92 LYS A O 1
ATOM 737 N N . TYR A 1 93 ? -8.199 -1.980 -6.966 1.00 77.25 93 TYR A N 1
ATOM 738 C CA . TYR A 1 93 ? -6.968 -1.706 -6.225 1.00 77.25 93 TYR A CA 1
ATOM 739 C C . TYR A 1 93 ? -5.766 -1.664 -7.174 1.00 77.25 93 TYR A C 1
ATOM 741 O O . TYR A 1 93 ? -5.011 -0.694 -7.155 1.00 77.25 93 TYR A O 1
ATOM 749 N N . PHE A 1 94 ? -5.637 -2.658 -8.055 1.00 68.06 94 PHE A N 1
ATOM 750 C CA . PHE A 1 94 ? -4.534 -2.730 -9.016 1.00 68.06 94 PHE A CA 1
ATOM 751 C C . PHE A 1 94 ? -4.663 -1.702 -10.149 1.00 68.06 94 PHE A C 1
ATOM 753 O O . PHE A 1 94 ? -3.670 -1.069 -10.483 1.00 68.06 94 PHE A O 1
ATOM 760 N N . GLU A 1 95 ? -5.876 -1.433 -10.639 1.00 65.31 95 GLU A N 1
ATOM 761 C CA . GLU A 1 95 ? -6.159 -0.352 -11.598 1.00 65.31 95 GLU A CA 1
ATOM 762 C C . GLU A 1 95 ? -5.755 1.022 -11.028 1.00 65.31 95 GLU A C 1
ATOM 764 O O . GLU A 1 95 ? -5.152 1.843 -11.716 1.00 65.31 95 GLU A O 1
ATOM 769 N N . SER A 1 96 ? -6.039 1.274 -9.741 1.00 54.75 96 SER A N 1
ATOM 770 C CA . SER A 1 96 ? -5.677 2.532 -9.066 1.00 54.75 96 SER A CA 1
ATOM 771 C C . SER A 1 96 ? -4.184 2.672 -8.755 1.00 54.75 96 SER A C 1
ATOM 773 O O . SER A 1 96 ? -3.705 3.785 -8.541 1.00 54.75 96 SER A O 1
ATOM 775 N N . CYS A 1 97 ? -3.447 1.558 -8.746 1.00 53.84 97 CYS A N 1
ATOM 776 C CA . CYS A 1 97 ? -1.997 1.550 -8.571 1.00 53.84 97 CYS A CA 1
ATOM 777 C C . CYS A 1 97 ? -1.260 2.025 -9.839 1.00 53.84 97 CYS A C 1
ATOM 779 O O . CYS A 1 97 ? -0.048 2.237 -9.790 1.00 53.84 97 CYS A O 1
ATOM 781 N N . GLY A 1 98 ? -1.998 2.250 -10.935 1.00 50.84 98 GLY A N 1
ATOM 782 C CA . GLY A 1 98 ? -1.467 2.562 -12.251 1.00 50.84 98 GLY A CA 1
ATOM 783 C C . GLY A 1 98 ? -0.867 1.312 -12.878 1.00 50.84 98 GLY A C 1
ATOM 784 O O . GLY A 1 98 ? 0.024 0.686 -12.305 1.00 50.84 98 GLY A O 1
ATOM 785 N N . ASP A 1 99 ? -1.331 0.952 -14.071 1.00 52.28 99 ASP A N 1
ATOM 786 C CA . ASP A 1 99 ? -0.568 0.019 -14.887 1.00 52.28 99 ASP A CA 1
ATOM 787 C C . ASP A 1 99 ? 0.825 0.617 -15.111 1.00 52.28 99 ASP A C 1
ATOM 789 O O . ASP A 1 99 ? 0.978 1.783 -15.494 1.00 52.28 99 ASP A O 1
ATOM 793 N N . LEU A 1 100 ? 1.853 -0.180 -14.821 1.00 57.12 100 LEU A N 1
ATOM 794 C CA . LEU A 1 100 ? 3.224 0.172 -15.160 1.00 57.12 100 LEU A CA 1
ATOM 795 C C . LEU A 1 100 ? 3.277 0.443 -16.670 1.00 57.12 100 LEU A C 1
ATOM 797 O O . LEU A 1 100 ? 2.698 -0.335 -17.435 1.00 57.12 100 LEU A O 1
ATOM 801 N N . PRO A 1 101 ? 3.963 1.508 -17.128 1.00 58.59 101 PRO A N 1
ATOM 802 C CA . PRO A 1 101 ? 4.185 1.698 -18.553 1.00 58.59 101 PRO A CA 1
ATOM 803 C C . PRO A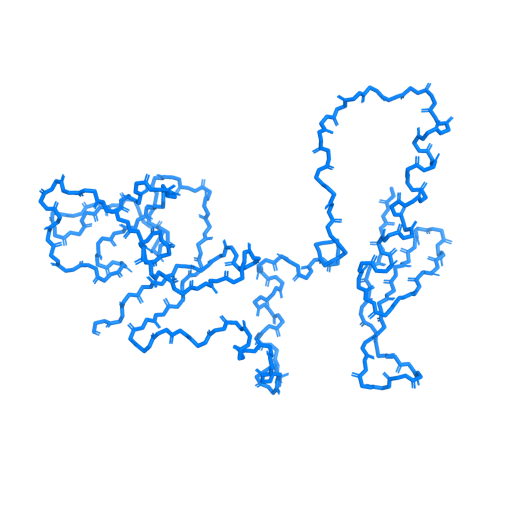 1 101 ? 4.759 0.412 -19.158 1.00 58.59 101 PRO A C 1
ATOM 805 O O . PRO A 1 101 ? 5.661 -0.196 -18.576 1.00 58.59 101 PRO A O 1
ATOM 808 N N . ALA A 1 102 ? 4.230 -0.018 -20.306 1.00 58.94 102 ALA A N 1
ATOM 809 C CA . ALA A 1 102 ? 4.711 -1.220 -20.980 1.00 58.94 102 ALA A CA 1
ATOM 810 C C . ALA A 1 102 ? 6.243 -1.156 -21.154 1.00 58.94 102 ALA A C 1
ATOM 812 O O . ALA A 1 102 ? 6.776 -0.137 -21.590 1.00 58.94 102 ALA A O 1
ATOM 813 N N . GLY A 1 103 ? 6.944 -2.229 -20.772 1.00 65.06 103 GLY A N 1
ATOM 814 C CA . GLY A 1 103 ? 8.413 -2.285 -20.773 1.00 65.06 103 GLY A CA 1
ATOM 815 C C . GLY A 1 103 ? 9.090 -1.863 -19.462 1.00 65.06 103 GLY A C 1
ATOM 816 O O . GLY A 1 103 ? 10.315 -1.819 -19.409 1.00 65.06 103 GLY A O 1
ATOM 817 N N . TYR A 1 104 ? 8.333 -1.586 -18.395 1.00 62.06 104 TYR A N 1
ATOM 818 C CA . TYR A 1 104 ? 8.884 -1.251 -17.078 1.00 62.06 104 TYR A CA 1
ATOM 819 C C . TYR A 1 104 ? 8.426 -2.226 -15.992 1.00 62.06 104 TYR A C 1
ATOM 821 O O . TYR A 1 104 ? 7.288 -2.694 -15.994 1.00 62.06 104 TYR A O 1
ATOM 829 N N . ARG A 1 105 ? 9.304 -2.485 -15.014 1.00 66.94 105 ARG A N 1
ATOM 830 C CA . ARG A 1 105 ? 8.973 -3.218 -13.782 1.00 66.94 105 ARG A CA 1
ATOM 831 C C . ARG A 1 105 ? 9.150 -2.340 -12.547 1.00 66.94 105 ARG A C 1
ATOM 833 O O . ARG A 1 105 ? 10.117 -1.584 -12.462 1.00 66.94 105 ARG A O 1
ATOM 840 N N . ALA A 1 106 ? 8.244 -2.475 -11.582 1.00 68.38 106 ALA A N 1
ATOM 841 C CA . ALA A 1 106 ? 8.409 -1.903 -10.250 1.00 68.38 106 ALA A CA 1
ATOM 842 C C . ALA A 1 106 ? 9.438 -2.715 -9.445 1.00 68.38 106 ALA A C 1
ATOM 844 O O . ALA A 1 106 ? 9.359 -3.942 -9.401 1.00 68.38 106 ALA A O 1
ATOM 845 N N . VAL A 1 107 ? 10.374 -2.032 -8.791 1.00 61.56 107 VAL A N 1
ATOM 846 C CA . VAL A 1 107 ? 11.370 -2.613 -7.884 1.00 61.56 107 VAL A CA 1
ATOM 847 C C . VAL A 1 107 ? 11.241 -1.959 -6.521 1.00 61.56 107 VAL A C 1
ATOM 849 O O . VAL A 1 107 ? 11.227 -0.735 -6.427 1.00 61.56 107 VAL A O 1
ATOM 852 N N . HIS A 1 108 ? 11.147 -2.768 -5.469 1.00 63.88 108 HIS A N 1
ATOM 853 C CA . HIS A 1 108 ? 11.057 -2.263 -4.107 1.00 63.88 108 HIS A CA 1
ATOM 854 C C . HIS A 1 108 ? 12.410 -1.719 -3.630 1.00 63.88 108 HIS A C 1
ATOM 856 O O . HIS A 1 108 ? 13.396 -2.449 -3.673 1.00 63.88 108 HIS A O 1
ATOM 862 N N . ILE A 1 109 ? 12.451 -0.480 -3.130 1.00 58.94 109 ILE A N 1
ATOM 863 C CA . ILE A 1 109 ? 13.681 0.148 -2.620 1.00 58.94 109 ILE A CA 1
ATOM 864 C C . ILE A 1 109 ? 13.621 0.366 -1.111 1.00 58.94 109 ILE A C 1
ATOM 866 O O . ILE A 1 109 ? 12.676 0.962 -0.592 1.00 58.94 109 ILE A O 1
ATOM 870 N N . ASN A 1 110 ? 14.693 -0.034 -0.424 1.00 61.25 110 ASN A N 1
ATOM 871 C CA . ASN A 1 110 ? 14.973 0.347 0.954 1.00 61.25 110 ASN A CA 1
ATOM 872 C C . ASN A 1 110 ? 16.072 1.422 0.990 1.00 61.25 110 ASN A C 1
ATOM 874 O O . ASN A 1 110 ? 17.238 1.130 0.777 1.00 61.25 110 ASN A O 1
ATOM 878 N N . TRP A 1 111 ? 15.703 2.664 1.294 1.00 60.59 111 TRP A N 1
ATOM 879 C CA . TRP A 1 111 ? 16.584 3.843 1.251 1.00 60.59 111 TRP A CA 1
ATOM 880 C C . TRP A 1 111 ? 17.565 3.967 2.428 1.00 60.59 111 TRP A C 1
ATOM 882 O O . TRP A 1 111 ? 17.938 5.076 2.804 1.00 60.59 111 TRP A O 1
ATOM 892 N N . LYS A 1 112 ? 17.913 2.857 3.080 1.00 55.72 112 LYS A N 1
ATOM 893 C CA . LYS A 1 112 ? 18.728 2.883 4.303 1.00 55.72 112 LYS A CA 1
ATOM 894 C C . LYS A 1 112 ? 20.231 2.912 4.033 1.00 55.72 112 LYS A C 1
ATOM 896 O O . LYS A 1 112 ? 20.956 3.378 4.906 1.00 55.72 112 LYS A O 1
ATOM 901 N N . ASP A 1 113 ? 20.653 2.536 2.829 1.00 61.06 113 ASP A N 1
ATOM 902 C CA . ASP A 1 113 ? 22.058 2.344 2.480 1.00 61.06 113 ASP A CA 1
ATOM 903 C C . ASP A 1 113 ? 22.396 3.232 1.270 1.00 61.06 113 ASP A C 1
ATOM 905 O O . ASP A 1 113 ? 22.109 2.903 0.120 1.00 61.06 113 ASP A O 1
ATOM 909 N N . LEU A 1 114 ? 22.917 4.436 1.544 1.00 65.44 114 LEU A N 1
ATOM 910 C CA . LEU A 1 114 ? 23.244 5.456 0.532 1.00 65.44 114 LEU A CA 1
ATOM 911 C C . LEU A 1 114 ? 24.495 5.120 -0.295 1.00 65.44 114 LEU A C 1
ATOM 913 O O . LEU A 1 114 ? 24.880 5.920 -1.139 1.00 65.44 114 LEU A O 1
ATOM 917 N N . ASP A 1 115 ? 25.132 3.982 -0.040 1.00 77.81 115 ASP A N 1
ATOM 918 C CA . ASP A 1 115 ? 26.356 3.491 -0.674 1.00 77.81 115 ASP A CA 1
ATOM 919 C C . ASP A 1 115 ? 26.140 2.200 -1.487 1.00 77.81 115 ASP A C 1
ATOM 921 O O . ASP A 1 115 ? 27.084 1.687 -2.078 1.00 77.81 115 ASP A O 1
ATOM 925 N N . ARG A 1 116 ? 24.902 1.687 -1.563 1.00 80.19 116 ARG A N 1
ATOM 926 C CA . ARG A 1 116 ? 24.577 0.427 -2.250 1.00 80.19 116 ARG A CA 1
ATOM 927 C C . ARG A 1 116 ? 23.582 0.600 -3.381 1.00 80.19 116 ARG A C 1
ATOM 929 O O . ARG A 1 116 ? 22.774 1.527 -3.426 1.00 80.19 116 ARG A O 1
ATOM 936 N N . CYS A 1 117 ? 23.591 -0.359 -4.302 1.00 81.56 117 CYS A N 1
ATOM 937 C CA . CYS A 1 117 ? 22.586 -0.435 -5.345 1.00 81.56 117 CYS A CA 1
ATOM 938 C C . CYS A 1 117 ? 21.229 -0.829 -4.768 1.00 81.56 117 CYS A C 1
ATOM 940 O O . CYS A 1 117 ? 21.021 -1.966 -4.362 1.00 81.56 117 CYS A O 1
ATOM 942 N N . ASN A 1 118 ? 20.240 0.046 -4.913 1.00 77.56 118 ASN A N 1
ATOM 943 C CA . ASN A 1 118 ? 18.863 -0.198 -4.478 1.00 77.56 118 ASN A CA 1
ATOM 944 C C . ASN A 1 118 ? 18.141 -1.375 -5.178 1.00 77.56 118 ASN A C 1
ATOM 946 O O . ASN A 1 118 ? 16.990 -1.663 -4.853 1.00 77.56 118 ASN A O 1
ATOM 950 N N . VAL A 1 119 ? 18.765 -2.010 -6.177 1.00 78.94 119 VAL A N 1
ATOM 951 C CA . VAL A 1 119 ? 18.206 -3.145 -6.934 1.00 78.94 119 VAL A CA 1
ATOM 952 C C . VAL A 1 119 ? 18.904 -4.456 -6.577 1.00 78.94 119 VAL A C 1
ATOM 954 O O . VAL A 1 119 ? 18.217 -5.448 -6.354 1.00 78.94 119 VAL A O 1
ATOM 957 N N . CYS A 1 120 ? 20.241 -4.485 -6.562 1.00 80.19 120 CYS A N 1
ATOM 958 C CA . CYS A 1 120 ? 21.011 -5.709 -6.311 1.00 80.19 120 CYS A CA 1
ATOM 959 C C . CYS A 1 120 ? 21.693 -5.759 -4.936 1.00 80.19 120 CYS A C 1
ATOM 961 O O . CYS A 1 120 ? 22.286 -6.782 -4.625 1.00 80.19 120 CYS A O 1
ATOM 963 N N . ASP A 1 121 ? 21.602 -4.686 -4.143 1.00 76.50 121 ASP A N 1
ATOM 964 C CA . ASP A 1 121 ? 22.194 -4.535 -2.803 1.00 76.50 121 ASP A CA 1
ATOM 965 C C . ASP A 1 121 ? 23.728 -4.687 -2.750 1.00 76.50 121 ASP A C 1
ATOM 967 O O . ASP A 1 121 ? 24.303 -4.967 -1.704 1.00 76.50 121 ASP A O 1
ATOM 971 N N . MET A 1 122 ? 24.394 -4.481 -3.890 1.00 77.00 122 MET A N 1
ATOM 972 C CA . MET A 1 122 ? 25.856 -4.509 -4.011 1.00 77.00 122 MET A CA 1
ATOM 973 C C . MET A 1 122 ? 26.424 -3.090 -4.087 1.00 77.00 122 MET A C 1
ATOM 975 O O . MET A 1 122 ? 25.762 -2.203 -4.634 1.00 77.00 122 MET A O 1
ATOM 979 N N . ASP A 1 123 ? 27.633 -2.898 -3.566 1.00 78.06 123 ASP A N 1
ATOM 980 C CA . ASP A 1 123 ? 28.430 -1.661 -3.552 1.00 78.06 123 ASP A CA 1
ATOM 981 C C . ASP A 1 123 ? 29.544 -1.635 -4.623 1.00 78.06 123 ASP A C 1
ATOM 983 O O . ASP A 1 123 ? 30.269 -0.647 -4.738 1.00 78.06 123 ASP A O 1
ATOM 987 N N . GLU A 1 124 ? 29.692 -2.694 -5.430 1.00 80.31 124 GLU A N 1
ATOM 988 C CA . GLU A 1 124 ? 30.763 -2.796 -6.429 1.00 80.31 124 GLU A CA 1
ATOM 989 C C . GLU A 1 124 ? 30.440 -2.114 -7.771 1.00 80.31 124 GLU A C 1
ATOM 991 O O . GLU A 1 124 ? 29.550 -2.541 -8.509 1.00 80.31 124 GLU A O 1
ATOM 996 N N . GLU A 1 125 ? 31.255 -1.129 -8.162 1.00 71.00 125 GLU A N 1
ATOM 997 C CA . GLU A 1 125 ? 31.220 -0.521 -9.498 1.00 71.00 125 GLU A CA 1
ATOM 998 C C . GLU A 1 125 ? 32.172 -1.209 -10.485 1.00 71.00 125 GLU A C 1
ATOM 1000 O O . GLU A 1 125 ? 33.327 -1.505 -10.173 1.00 71.00 125 GLU A O 1
ATOM 1005 N N . TYR A 1 126 ? 31.712 -1.377 -11.725 1.00 74.12 126 TYR A N 1
ATOM 1006 C CA . TYR A 1 126 ? 32.535 -1.827 -12.851 1.00 74.12 126 TYR A CA 1
ATOM 1007 C C . TYR A 1 126 ? 32.552 -0.753 -13.945 1.00 74.12 126 TYR A C 1
ATOM 1009 O O . TYR A 1 126 ? 31.590 0.006 -14.073 1.00 74.12 126 TYR A O 1
ATOM 1017 N N . GLU A 1 127 ? 33.614 -0.700 -14.763 1.00 70.75 127 GLU A N 1
ATOM 1018 C CA . GLU A 1 127 ? 33.788 0.315 -15.825 1.00 70.75 127 GLU A CA 1
ATOM 1019 C C . GLU A 1 127 ? 32.586 0.411 -16.785 1.00 70.75 127 GLU A C 1
ATOM 1021 O O . GLU A 1 127 ? 32.292 1.477 -17.319 1.00 70.75 127 GLU A O 1
ATOM 1026 N N . ASP A 1 128 ? 31.860 -0.693 -16.977 1.00 72.88 128 ASP A N 1
ATOM 1027 C CA . ASP A 1 128 ? 30.691 -0.809 -17.850 1.00 72.88 128 ASP A CA 1
ATOM 1028 C C . ASP A 1 128 ? 29.343 -0.832 -17.092 1.00 72.88 128 ASP A C 1
ATOM 1030 O O . ASP A 1 128 ? 28.299 -1.121 -17.689 1.00 72.88 128 ASP A O 1
ATOM 1034 N N . ASN A 1 129 ? 29.351 -0.560 -15.780 1.00 79.69 129 ASN A N 1
ATOM 1035 C CA . ASN A 1 129 ? 28.185 -0.648 -14.898 1.00 79.69 129 ASN A CA 1
ATOM 1036 C C . ASN A 1 129 ? 28.291 0.265 -13.654 1.00 79.69 129 ASN A C 1
ATOM 1038 O O . ASN A 1 129 ? 28.082 -0.181 -12.526 1.00 79.69 129 ASN A O 1
ATOM 1042 N N . LEU A 1 130 ? 28.616 1.540 -13.865 1.00 84.56 130 LEU A N 1
ATOM 1043 C CA . LEU A 1 130 ? 28.762 2.550 -12.805 1.00 84.56 130 LEU A CA 1
ATOM 1044 C C . LEU A 1 130 ? 27.452 2.828 -12.044 1.00 84.56 130 LEU A C 1
ATOM 1046 O O . LEU A 1 130 ? 26.353 2.571 -12.561 1.00 84.56 130 LEU A O 1
ATOM 1050 N N . PHE A 1 131 ? 27.556 3.405 -10.840 1.00 86.12 131 PHE A N 1
ATOM 1051 C CA . PHE A 1 131 ? 26.397 3.932 -10.128 1.00 86.12 131 PHE A CA 1
ATOM 1052 C C . PHE A 1 131 ? 25.781 5.135 -10.841 1.00 86.12 131 PHE A C 1
ATOM 1054 O O . PHE A 1 131 ? 26.440 6.049 -11.331 1.00 86.12 131 PHE A O 1
ATOM 1061 N N . LEU A 1 132 ? 24.455 5.145 -10.830 1.00 87.56 132 LEU A N 1
ATOM 1062 C CA . LEU A 1 132 ? 23.604 6.259 -11.187 1.00 87.56 132 LEU A CA 1
ATOM 1063 C C . LEU A 1 132 ? 22.995 6.820 -9.913 1.00 87.56 132 LEU A C 1
ATOM 1065 O O . LEU A 1 132 ? 22.229 6.130 -9.233 1.00 87.56 132 LEU A O 1
ATOM 1069 N N . GLN A 1 133 ? 23.302 8.083 -9.629 1.00 87.50 133 GLN A N 1
ATOM 1070 C CA . GLN A 1 133 ? 22.680 8.828 -8.547 1.00 87.50 133 GLN A CA 1
ATOM 1071 C C . GLN A 1 133 ? 21.661 9.816 -9.108 1.00 87.50 133 GLN A C 1
ATOM 1073 O O . GLN A 1 133 ? 21.995 10.668 -9.926 1.00 87.50 133 GLN A O 1
ATOM 1078 N N . CYS A 1 134 ? 20.403 9.718 -8.673 1.00 85.88 134 CYS A N 1
ATOM 1079 C CA . CYS A 1 134 ? 19.376 10.668 -9.111 1.00 85.88 134 CYS A CA 1
ATOM 1080 C C . CYS A 1 134 ? 19.599 12.031 -8.459 1.00 85.88 134 CYS A C 1
ATOM 1082 O O . CYS A 1 134 ? 19.501 12.136 -7.238 1.00 85.88 134 CYS A O 1
ATOM 1084 N N . ASP A 1 135 ? 19.756 13.087 -9.257 1.00 85.62 135 ASP A N 1
ATOM 1085 C CA . ASP A 1 135 ? 20.016 14.449 -8.761 1.00 85.62 135 ASP A CA 1
ATOM 1086 C C . ASP A 1 135 ? 18.878 15.043 -7.912 1.00 85.62 135 ASP A C 1
ATOM 1088 O O . ASP A 1 135 ? 19.058 16.045 -7.223 1.00 85.62 135 ASP A O 1
ATOM 1092 N N . LYS A 1 136 ? 17.678 14.449 -7.960 1.00 80.06 136 LYS A N 1
ATOM 1093 C CA . LYS A 1 136 ? 16.498 14.949 -7.236 1.00 80.06 136 LYS A CA 1
ATOM 1094 C C . LYS A 1 136 ? 16.147 14.147 -5.986 1.00 80.06 136 LYS A C 1
ATOM 1096 O O . LYS A 1 136 ? 15.747 14.739 -4.989 1.00 80.06 136 LYS A O 1
ATOM 1101 N N . CYS A 1 137 ? 16.215 12.817 -6.051 1.00 78.62 137 CYS A N 1
ATOM 1102 C CA . CYS A 1 137 ? 15.828 11.944 -4.935 1.00 78.62 137 CYS A CA 1
ATOM 1103 C C . CYS A 1 137 ? 16.998 11.176 -4.313 1.00 78.62 137 CYS A C 1
ATOM 1105 O O . CYS A 1 137 ? 16.771 10.412 -3.383 1.00 78.62 137 CYS A O 1
ATOM 1107 N N . CYS A 1 138 ? 18.219 11.365 -4.820 1.00 80.25 138 CYS A N 1
ATOM 1108 C CA . CYS A 1 138 ? 19.455 10.759 -4.319 1.00 80.25 138 CYS A CA 1
ATOM 1109 C C . CYS A 1 138 ? 19.464 9.225 -4.289 1.00 80.25 138 CYS A C 1
ATOM 1111 O O . CYS A 1 138 ? 20.240 8.622 -3.558 1.00 80.25 138 CYS A O 1
ATOM 1113 N N . MET A 1 139 ? 18.610 8.576 -5.078 1.00 82.56 139 MET A N 1
ATOM 1114 C CA . MET A 1 139 ? 18.638 7.121 -5.200 1.00 82.56 139 MET A CA 1
ATOM 1115 C C . MET A 1 139 ? 19.911 6.660 -5.890 1.00 82.56 139 MET A C 1
ATOM 1117 O O . MET A 1 139 ? 20.322 7.335 -6.832 1.00 82.56 139 MET A O 1
ATOM 1121 N N . MET A 1 140 ? 20.457 5.509 -5.494 1.00 84.19 140 MET A N 1
ATOM 1122 C CA . MET A 1 140 ? 21.634 4.923 -6.134 1.00 84.19 140 MET A CA 1
ATOM 1123 C C . MET A 1 140 ? 21.337 3.546 -6.720 1.00 84.19 140 MET A C 1
ATOM 1125 O O . MET A 1 140 ? 20.770 2.676 -6.057 1.00 84.19 140 MET A O 1
ATOM 1129 N N . VAL A 1 141 ? 21.695 3.344 -7.985 1.00 86.19 141 VAL A N 1
ATOM 1130 C CA . VAL A 1 141 ? 21.568 2.059 -8.689 1.00 86.19 141 VAL A CA 1
ATOM 1131 C C . VAL A 1 141 ? 22.658 1.903 -9.727 1.00 86.19 141 VAL A C 1
ATOM 1133 O O . VAL A 1 141 ? 23.020 2.877 -10.366 1.00 86.19 141 VAL A O 1
ATOM 1136 N N . HIS A 1 142 ? 23.119 0.683 -9.977 1.00 86.81 142 HIS A N 1
ATOM 1137 C CA . HIS A 1 142 ? 23.952 0.433 -11.147 1.00 86.81 142 HIS A CA 1
ATOM 1138 C C . HIS A 1 142 ? 23.198 0.729 -12.450 1.00 86.81 142 HIS A C 1
ATOM 1140 O O . HIS A 1 142 ? 22.002 0.425 -12.559 1.00 86.81 142 HIS A O 1
ATOM 1146 N N . ALA A 1 143 ? 23.904 1.241 -13.460 1.00 86.31 143 ALA A N 1
ATOM 1147 C CA . ALA A 1 143 ? 23.334 1.562 -14.768 1.00 86.31 143 ALA A CA 1
ATOM 1148 C C . ALA A 1 143 ? 22.563 0.380 -15.384 1.00 86.31 143 ALA A C 1
ATOM 1150 O O . ALA A 1 143 ? 21.386 0.520 -15.726 1.00 86.31 143 ALA A O 1
ATOM 1151 N N . ARG A 1 144 ? 23.147 -0.828 -15.391 1.00 83.31 144 ARG A N 1
ATOM 1152 C CA . ARG A 1 144 ? 22.477 -2.042 -15.893 1.00 83.31 144 ARG A CA 1
ATOM 1153 C C . ARG A 1 144 ? 21.319 -2.491 -15.016 1.00 83.31 144 ARG A C 1
ATOM 1155 O O . ARG A 1 144 ? 20.306 -2.945 -15.536 1.00 83.31 144 ARG A O 1
ATOM 1162 N N . CYS A 1 145 ? 21.438 -2.342 -13.695 1.00 79.69 145 CYS A N 1
ATOM 1163 C CA . CYS A 1 145 ? 20.348 -2.671 -12.773 1.00 79.69 145 CYS A CA 1
ATOM 1164 C C . CYS A 1 145 ? 19.118 -1.785 -12.998 1.00 79.69 145 CYS A C 1
ATOM 1166 O O . CYS A 1 145 ? 17.993 -2.212 -12.737 1.00 79.69 145 CYS A O 1
ATOM 1168 N N . TYR A 1 146 ? 19.332 -0.566 -13.490 1.00 84.06 146 TYR A N 1
ATOM 1169 C CA . TYR A 1 146 ? 18.279 0.359 -13.879 1.00 84.06 146 TYR A CA 1
ATOM 1170 C C . TYR A 1 146 ? 17.799 0.193 -15.333 1.00 84.06 146 TYR A C 1
ATOM 1172 O O . TYR A 1 146 ? 16.668 0.569 -15.665 1.00 84.06 146 TYR A O 1
ATOM 1180 N N . GLY A 1 147 ? 18.641 -0.388 -16.188 1.00 83.19 147 GLY A N 1
ATOM 1181 C CA . GLY A 1 147 ? 18.408 -0.526 -17.623 1.00 83.19 147 GLY A CA 1
ATOM 1182 C C . GLY A 1 147 ? 18.876 0.681 -18.445 1.00 83.19 147 GLY A C 1
ATOM 1183 O O . GLY A 1 147 ? 18.351 0.905 -19.533 1.00 83.19 147 GLY A O 1
ATOM 1184 N N . GLU A 1 148 ? 19.829 1.474 -17.941 1.00 82.81 148 GLU A N 1
ATOM 1185 C CA . GLU A 1 148 ? 20.599 2.399 -18.782 1.00 82.81 148 GLU A CA 1
ATOM 1186 C C . GLU A 1 148 ? 21.808 1.655 -19.365 1.00 82.81 148 GLU A C 1
ATOM 1188 O O . GLU A 1 148 ? 22.626 1.101 -18.631 1.00 82.81 148 GLU A O 1
ATOM 1193 N N . LEU A 1 149 ? 21.896 1.621 -20.695 1.00 68.62 149 LEU A N 1
ATOM 1194 C CA . LEU A 1 149 ? 22.956 0.923 -21.434 1.00 68.62 149 LEU A CA 1
ATOM 1195 C C . LEU A 1 149 ? 24.009 1.880 -22.011 1.00 68.62 149 LEU A C 1
ATOM 1197 O O . LEU A 1 149 ? 25.070 1.428 -22.432 1.00 68.62 149 LEU A O 1
ATOM 1201 N N . GLU A 1 150 ? 23.729 3.185 -22.032 1.00 69.81 150 GLU A N 1
ATOM 1202 C CA . GLU A 1 150 ? 24.627 4.206 -22.575 1.00 69.81 150 GLU A CA 1
ATOM 1203 C C . GLU A 1 150 ? 25.281 5.030 -21.453 1.00 69.81 150 GLU A C 1
ATOM 1205 O O . GLU A 1 150 ? 24.607 5.384 -20.479 1.00 69.81 150 GLU A O 1
ATOM 1210 N N . PRO A 1 151 ? 26.579 5.371 -21.575 1.00 64.88 151 PRO A N 1
ATOM 1211 C CA . PRO A 1 151 ? 27.264 6.200 -20.595 1.00 64.88 151 PRO A CA 1
ATOM 1212 C C . PRO A 1 151 ? 26.695 7.622 -20.583 1.00 64.88 151 PRO A C 1
ATOM 1214 O O . PRO A 1 151 ? 26.558 8.289 -21.612 1.00 64.88 151 PRO A O 1
ATOM 1217 N N . LEU A 1 152 ? 26.388 8.111 -19.384 1.00 64.94 152 LEU A N 1
ATOM 1218 C CA . LEU A 1 152 ? 25.929 9.476 -19.170 1.00 64.94 152 LEU A CA 1
ATOM 1219 C C . LEU A 1 152 ? 27.163 10.372 -19.138 1.00 64.94 152 LEU A C 1
ATOM 1221 O O . LEU A 1 152 ? 27.882 10.416 -18.146 1.00 64.94 152 LEU A O 1
ATOM 1225 N N . ASN A 1 153 ? 27.431 11.056 -20.248 1.00 70.31 153 ASN A N 1
ATOM 1226 C CA . ASN A 1 153 ? 28.596 11.924 -20.453 1.00 70.31 153 ASN A CA 1
ATOM 1227 C C . ASN A 1 153 ? 28.572 13.194 -19.565 1.00 70.31 153 ASN A C 1
ATOM 1229 O O . ASN A 1 153 ? 28.547 14.312 -20.075 1.00 70.31 153 ASN A O 1
ATOM 1233 N N . GLY A 1 154 ? 28.532 13.043 -18.238 1.00 68.62 154 GLY A N 1
ATOM 1234 C CA . GLY A 1 154 ? 28.552 14.138 -17.261 1.00 68.62 154 GLY A CA 1
ATOM 1235 C C . GLY A 1 154 ? 27.260 14.960 -17.169 1.00 68.62 154 GLY A C 1
ATOM 1236 O O . GLY A 1 154 ? 27.275 16.061 -16.624 1.00 68.62 154 GLY A O 1
ATOM 1237 N N . VAL A 1 155 ? 26.148 14.462 -17.716 1.00 76.44 155 VAL A N 1
ATOM 1238 C C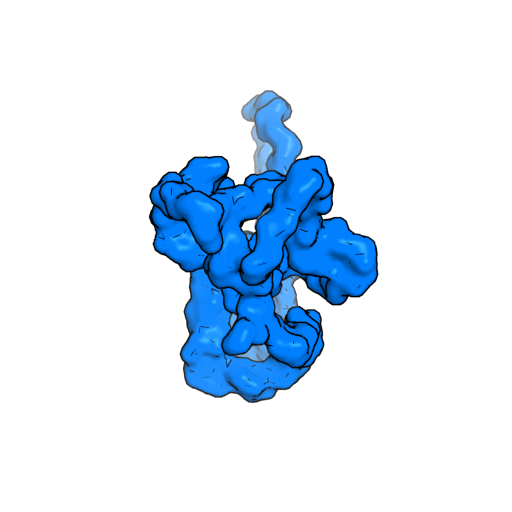A . VAL A 1 155 ? 24.834 15.120 -17.632 1.00 76.44 155 VAL A CA 1
ATOM 1239 C C . VAL A 1 155 ? 24.088 14.715 -16.362 1.00 76.44 155 VAL A C 1
ATOM 1241 O O . VAL A 1 155 ? 24.211 13.578 -15.911 1.00 76.44 155 VAL A O 1
ATOM 1244 N N . LEU A 1 156 ? 23.269 15.630 -15.830 1.00 80.69 156 LEU A N 1
ATOM 1245 C CA . LEU A 1 156 ? 22.360 15.353 -14.712 1.00 80.69 156 LEU A CA 1
ATOM 1246 C C . LEU A 1 156 ? 21.469 14.145 -15.039 1.00 80.69 156 LEU A C 1
ATOM 1248 O O . LEU A 1 156 ? 20.829 14.095 -16.098 1.00 80.69 156 LEU A O 1
ATOM 1252 N N . TRP A 1 157 ? 21.399 13.187 -14.119 1.00 86.88 157 TRP A N 1
ATOM 1253 C CA . TRP A 1 157 ? 20.577 11.997 -14.240 1.00 86.88 157 TRP A CA 1
ATOM 1254 C C . TRP A 1 157 ? 19.374 12.067 -13.305 1.00 86.88 157 TRP A C 1
ATOM 1256 O O . TRP A 1 157 ? 19.473 12.209 -12.089 1.00 86.88 157 TRP A O 1
ATOM 1266 N N . LEU A 1 158 ? 18.189 11.906 -13.890 1.00 85.25 158 LEU A N 1
ATOM 1267 C CA . LEU A 1 158 ? 16.940 11.801 -13.149 1.00 85.25 158 LEU A CA 1
ATOM 1268 C C . LEU A 1 158 ? 16.340 10.412 -13.345 1.00 85.25 158 LEU A C 1
ATOM 1270 O O . LEU A 1 158 ? 16.213 9.930 -14.477 1.00 85.25 158 LEU A O 1
ATOM 1274 N N . CYS A 1 159 ? 15.893 9.799 -12.249 1.00 83.19 159 CYS A N 1
ATOM 1275 C CA . CYS A 1 159 ? 15.128 8.561 -12.323 1.00 83.19 159 CYS A CA 1
ATOM 1276 C C . CYS A 1 159 ? 13.757 8.797 -12.987 1.00 83.19 159 CYS A C 1
ATOM 1278 O O . CYS A 1 159 ? 13.275 9.928 -13.098 1.00 83.19 159 CYS A O 1
ATOM 1280 N N . ASN A 1 160 ? 13.087 7.723 -13.396 1.00 78.12 160 ASN A N 1
ATOM 1281 C CA . ASN A 1 160 ? 11.841 7.754 -14.165 1.00 78.12 160 ASN A CA 1
ATOM 1282 C C . ASN A 1 160 ? 10.702 8.435 -13.398 1.00 78.12 160 ASN A C 1
ATOM 1284 O O . ASN A 1 160 ? 9.776 8.937 -14.020 1.00 78.12 160 ASN A O 1
ATOM 1288 N N . LEU A 1 161 ? 10.794 8.496 -12.065 1.00 76.94 161 LEU A N 1
ATOM 1289 C CA . LEU A 1 161 ? 9.849 9.212 -11.206 1.00 76.94 161 LEU A CA 1
ATOM 1290 C C . LEU A 1 161 ? 10.166 10.706 -11.069 1.00 76.94 161 LEU A C 1
ATOM 1292 O O . LEU A 1 161 ? 9.289 11.506 -10.759 1.00 76.94 161 LEU A O 1
ATOM 1296 N N . CYS A 1 162 ? 11.428 11.089 -11.259 1.00 78.25 162 CYS A N 1
ATOM 1297 C CA . CYS A 1 162 ? 11.893 12.463 -11.100 1.00 78.25 162 CYS A CA 1
ATOM 1298 C C . CYS A 1 162 ? 11.912 13.252 -12.415 1.00 78.25 162 CYS A C 1
ATOM 1300 O O . CYS A 1 162 ? 11.951 14.483 -12.366 1.00 78.25 162 CYS A O 1
ATOM 1302 N N . ARG A 1 163 ? 11.854 12.572 -13.570 1.00 81.38 163 ARG A N 1
ATOM 1303 C CA . ARG A 1 163 ? 11.738 13.199 -14.894 1.00 81.38 163 ARG A CA 1
ATOM 1304 C C . ARG A 1 163 ? 10.385 13.893 -15.081 1.00 81.38 163 ARG A C 1
ATOM 1306 O O . ARG A 1 163 ? 9.343 13.419 -14.631 1.00 81.38 163 ARG A O 1
ATOM 1313 N N . SER A 1 164 ? 10.400 15.015 -15.794 1.00 71.12 164 SER A N 1
ATOM 1314 C CA . SER A 1 164 ? 9.186 15.734 -16.188 1.00 71.12 164 SER A CA 1
ATOM 1315 C C . SER A 1 164 ? 8.314 14.854 -17.090 1.00 71.12 164 SER A C 1
ATOM 1317 O O . SER A 1 164 ? 8.796 14.342 -18.095 1.00 71.12 164 SER A O 1
ATOM 1319 N N . GLY A 1 165 ? 7.039 14.679 -16.732 1.00 64.56 165 GLY A N 1
ATOM 1320 C CA . GLY A 1 165 ? 6.104 13.797 -17.448 1.00 64.56 165 GLY A CA 1
ATOM 1321 C C . GLY A 1 165 ? 5.978 12.380 -16.876 1.00 64.56 165 GLY A C 1
ATOM 1322 O O . GLY A 1 165 ? 5.271 11.565 -17.462 1.00 64.56 165 GLY A O 1
ATOM 1323 N N . ALA A 1 166 ? 6.621 12.086 -15.739 1.00 63.25 166 ALA A N 1
ATOM 1324 C CA . ALA A 1 166 ? 6.448 10.818 -15.035 1.00 63.25 166 ALA A CA 1
ATOM 1325 C C . ALA A 1 166 ? 4.964 10.532 -14.708 1.00 63.25 166 ALA A C 1
ATOM 1327 O O . ALA A 1 166 ? 4.217 11.472 -14.399 1.00 63.25 166 ALA A O 1
ATOM 1328 N N . PRO A 1 167 ? 4.528 9.253 -14.730 1.00 55.88 167 PRO A N 1
ATOM 1329 C CA . PRO A 1 167 ? 3.209 8.870 -14.241 1.00 55.88 167 PRO A CA 1
ATOM 1330 C C . PRO A 1 167 ? 3.003 9.432 -12.834 1.00 55.88 167 PRO A C 1
ATOM 1332 O O . PRO A 1 167 ? 3.887 9.317 -11.984 1.00 55.88 167 PRO A O 1
ATOM 1335 N N . LYS A 1 168 ? 1.845 10.054 -12.586 1.00 49.72 168 LYS A N 1
ATOM 1336 C CA . LYS A 1 168 ? 1.475 10.511 -11.244 1.00 49.72 168 LYS A CA 1
ATOM 1337 C C . LYS A 1 168 ? 1.287 9.274 -10.374 1.00 49.72 168 LYS A C 1
ATOM 1339 O O . LYS A 1 168 ? 0.199 8.705 -10.349 1.00 49.72 168 LYS A O 1
ATOM 1344 N N . SER A 1 169 ? 2.338 8.838 -9.689 1.00 48.91 169 SER A N 1
ATOM 1345 C CA . SER A 1 169 ? 2.169 7.885 -8.606 1.00 48.91 169 SER A CA 1
ATOM 1346 C C . SER A 1 169 ? 1.335 8.568 -7.518 1.00 48.91 169 SER A C 1
ATOM 1348 O O . SER A 1 169 ? 1.522 9.763 -7.249 1.00 48.91 169 SER A O 1
ATOM 1350 N N . PRO A 1 170 ? 0.382 7.863 -6.887 1.00 43.94 170 PRO A N 1
ATOM 1351 C CA . PRO A 1 170 ? -0.151 8.324 -5.622 1.00 43.94 170 PRO A CA 1
ATOM 1352 C C . PRO A 1 170 ? 1.045 8.573 -4.708 1.00 43.94 170 PRO A C 1
ATOM 1354 O O . PRO A 1 170 ? 1.901 7.702 -4.556 1.00 43.94 170 PRO A O 1
ATOM 1357 N N . HIS A 1 171 ? 1.099 9.756 -4.106 1.00 41.19 171 HIS A N 1
ATOM 1358 C CA . HIS A 1 171 ? 2.136 10.180 -3.162 1.00 41.19 171 HIS A CA 1
ATOM 1359 C C . HIS A 1 171 ? 2.353 9.197 -1.979 1.00 41.19 171 HIS A C 1
ATOM 1361 O O . HIS A 1 171 ? 3.288 9.381 -1.207 1.00 41.19 171 HIS A O 1
ATOM 1367 N N . ASP A 1 172 ? 1.535 8.142 -1.877 1.00 38.66 172 ASP A N 1
ATOM 1368 C CA . ASP A 1 172 ? 1.530 7.115 -0.838 1.00 38.66 172 ASP A CA 1
ATOM 1369 C C . ASP A 1 172 ? 2.126 5.749 -1.266 1.00 38.66 172 ASP A C 1
ATOM 1371 O O . ASP A 1 172 ? 2.306 4.880 -0.413 1.00 38.66 172 ASP A O 1
ATOM 1375 N N . VAL A 1 173 ? 2.488 5.529 -2.542 1.00 40.94 173 VAL A N 1
ATOM 1376 C CA . VAL A 1 173 ? 3.283 4.350 -2.980 1.00 40.94 173 VAL A CA 1
ATOM 1377 C C . VAL A 1 173 ? 4.761 4.722 -3.075 1.00 40.94 173 VAL A C 1
ATOM 1379 O O . VAL A 1 173 ? 5.370 4.788 -4.139 1.00 40.94 173 VAL A O 1
ATOM 1382 N N . LEU A 1 174 ? 5.345 4.997 -1.914 1.00 42.06 174 LEU A N 1
ATOM 1383 C CA . LEU A 1 174 ? 6.698 5.534 -1.739 1.00 42.06 174 LEU A CA 1
ATOM 1384 C C . LEU A 1 174 ? 7.827 4.488 -1.857 1.00 42.06 174 LEU A C 1
ATOM 1386 O O . LEU A 1 174 ? 8.919 4.704 -1.343 1.00 42.06 174 LEU A O 1
ATOM 1390 N N . PHE A 1 175 ? 7.593 3.351 -2.521 1.00 52.16 175 PHE A N 1
ATOM 1391 C CA . PHE A 1 175 ? 8.501 2.198 -2.412 1.00 52.16 175 PHE A CA 1
ATOM 1392 C C . PHE A 1 175 ? 8.966 1.592 -3.732 1.00 52.16 175 PHE A C 1
ATOM 1394 O O . PHE A 1 175 ? 9.789 0.687 -3.690 1.00 52.16 175 PHE A O 1
ATOM 1401 N N . ALA A 1 176 ? 8.495 2.065 -4.889 1.00 56.00 176 ALA A N 1
ATOM 1402 C CA . ALA A 1 176 ? 8.798 1.432 -6.171 1.00 56.00 176 ALA A CA 1
ATOM 1403 C C . ALA A 1 176 ? 9.670 2.310 -7.076 1.00 56.00 176 ALA A C 1
ATOM 1405 O O . ALA A 1 176 ? 9.279 3.421 -7.415 1.00 56.00 176 ALA A O 1
ATOM 1406 N N . LEU A 1 177 ? 10.802 1.787 -7.542 1.00 64.00 177 LEU A N 1
ATOM 1407 C CA . LEU A 1 177 ? 11.499 2.299 -8.717 1.00 64.00 177 LEU A CA 1
ATOM 1408 C C . LEU A 1 177 ? 11.000 1.621 -9.980 1.00 64.00 177 LEU A C 1
ATOM 1410 O O . LEU A 1 177 ? 10.781 0.417 -9.987 1.00 64.00 177 LEU A O 1
ATOM 1414 N N . LEU A 1 178 ? 10.896 2.373 -11.069 1.00 69.81 178 LEU A N 1
ATOM 1415 C CA . LEU A 1 178 ? 10.654 1.804 -12.388 1.00 69.81 178 LEU A CA 1
ATOM 1416 C C . LEU A 1 178 ? 11.983 1.505 -13.080 1.00 69.81 178 LEU A C 1
ATOM 1418 O O . LEU A 1 178 ? 12.710 2.437 -13.419 1.00 69.81 178 LEU A O 1
ATOM 1422 N N . VAL A 1 179 ? 12.261 0.224 -13.312 1.00 68.19 179 VAL A N 1
ATOM 1423 C CA . VAL A 1 179 ? 13.413 -0.272 -14.082 1.00 68.19 179 VAL A CA 1
ATOM 1424 C C . VAL A 1 179 ? 12.944 -0.672 -15.480 1.00 68.19 179 VAL A C 1
ATOM 1426 O O . VAL A 1 179 ? 11.890 -1.303 -15.605 1.00 68.19 179 VAL A O 1
ATOM 1429 N N . LYS A 1 180 ? 13.706 -0.310 -16.520 1.00 66.81 180 LYS A N 1
ATOM 1430 C CA . LYS A 1 180 ? 13.419 -0.717 -17.908 1.00 66.81 180 LYS A CA 1
ATOM 1431 C C . LYS A 1 180 ? 13.729 -2.204 -18.094 1.00 66.81 180 LYS A C 1
ATOM 1433 O O . LYS A 1 180 ? 14.773 -2.677 -17.654 1.00 66.81 180 LYS A O 1
ATOM 1438 N N . LEU A 1 181 ? 12.831 -2.932 -18.747 1.00 56.91 181 LEU A N 1
ATOM 1439 C CA . LEU A 1 181 ? 13.079 -4.287 -19.232 1.00 56.91 181 LEU A CA 1
ATOM 1440 C C . LEU A 1 181 ? 13.739 -4.178 -20.614 1.00 56.91 181 LEU A C 1
ATOM 1442 O O . LEU A 1 181 ? 13.158 -3.563 -21.509 1.00 56.91 181 LEU A O 1
ATOM 1446 N N . ALA A 1 182 ? 14.953 -4.717 -20.745 1.00 56.03 182 ALA A N 1
ATOM 1447 C CA . ALA A 1 182 ? 15.677 -4.848 -22.011 1.00 56.03 182 ALA A CA 1
ATOM 1448 C C . ALA A 1 182 ? 15.310 -6.155 -22.725 1.00 56.03 182 ALA A C 1
ATOM 1450 O O . ALA A 1 182 ? 15.014 -7.144 -22.011 1.00 56.03 182 ALA A O 1
#

Foldseek 3Di:
DDKDWDWAQDPVCNPAIKIWIADPVRDIDIDRDLQNRVVVVVVVVVVVVVVPPDDDDDDPPPPQGSCVVNVVLPPVVVVVCCPDPPSVVPVVVVVLQPDDPPQKDWAFADPPDLQAARQPRDNDDDPQWHWDAQPPPRHIHTCVSQPNRDDDPPDHDHFLCRDDPRDPGDPSPPTIGIGGHD

Sequence (182 aa):
MSYKMEVLRNPKLKARPMFRVTTEDGEQIDGSTPSTCWKEIYSRIKETKCNNVHAEVEGREVQKSGSYMFGLSNPQICQLIQELPNSRLCTKYFESCGDLPAGYRAVHINWKDLDRCNVCDMDEEYEDNLFLQCDKCCMMVHARCYGELEPLNGVLWLCNLCRSGAPKSPHDVLFALLVKLA

pLDDT: mean 75.46, std 15.38, range [34.5, 96.88]

Organism: NCBI:txid296719

InterPro domains:
  IPR001965 Zinc finger, PHD-type [SM00249] (116-163)
  IPR003889 FY-rich, C-terminal [PF05965] (16-94)
  IPR003889 FY-rich, C-terminal [PS51543] (14-97)
  IPR003889 FY-rich, C-terminal [SM00542] (18-103)
  IPR011011 Zinc finger, FYVE/PHD-type [SSF57903] (107-169)
  IPR013083 Zinc finger, RING/FYVE/PHD-type [G3DSA:3.30.40.10] (105-167)
  IPR019786 Zinc finger, PHD-type, conserved site [PS01359] (117-162)
  IPR019787 Zinc finger, PHD-finger [PF13831] (129-162)
  IPR019787 Zinc finger, PHD-finger [PS50016] (114-165)
  IPR050701 Histone Modification Regulator [PTHR13793] (43-167)

Radius of gyration: 21.73 Å; chains: 1; bounding box: 58×36×56 Å